Protein AF-A0A8S9UZ68-F1 (afdb_monomer)

Solvent-accessible surface area (backbone atoms only — not comparable to full-atom values): 13616 Å² total; per-residue (Å²): 119,50,69,50,93,89,43,86,93,44,33,32,48,71,46,67,51,72,49,66,49,98,83,72,43,84,44,74,47,77,73,46,72,46,76,61,70,72,52,79,82,48,55,80,76,43,70,56,64,57,52,50,50,68,52,49,51,51,34,50,77,71,75,42,54,74,89,80,48,72,62,47,71,40,58,85,45,71,65,56,44,43,37,39,46,70,72,66,65,26,49,72,45,72,25,62,74,52,49,51,48,50,51,48,25,48,66,54,8,54,53,98,44,67,91,76,31,79,24,50,68,51,30,53,50,50,52,49,52,53,49,52,49,46,58,59,75,69,33,73,90,61,55,61,51,57,36,51,45,31,34,74,74,37,83,87,45,80,53,69,78,60,85,68,54,81,91,39,59,85,48,41,61,57,25,52,53,47,50,61,76,41,44,68,47,50,51,53,47,52,54,50,53,51,51,54,55,40,65,78,66,77,56,94,75,92,73,91,78,71,84,82,74,72,75,88,76,82,79,95,79,83,88,128

Mean predicted aligned error: 12.39 Å

Organism: Phytophthora infestans (NCBI:txid4787)

Structure (mmCIF, N/CA/C/O backbone):
data_AF-A0A8S9UZ68-F1
#
_entry.id   AF-A0A8S9UZ68-F1
#
loop_
_atom_site.group_PDB
_atom_site.id
_atom_site.type_symbol
_atom_site.label_atom_id
_atom_site.label_alt_id
_atom_site.label_comp_id
_atom_site.label_asym_id
_atom_site.label_entity_id
_atom_site.label_seq_id
_atom_site.pdbx_PDB_ins_code
_atom_site.Cartn_x
_atom_site.Cartn_y
_atom_site.Cartn_z
_atom_site.occupancy
_atom_site.B_iso_or_equiv
_atom_site.auth_seq_id
_atom_site.auth_comp_id
_atom_site.auth_asym_id
_atom_site.auth_atom_id
_atom_site.pdbx_PDB_model_num
ATOM 1 N N . MET A 1 1 ? 7.018 1.985 -3.461 1.00 54.59 1 MET A N 1
ATOM 2 C CA . MET A 1 1 ? 7.707 0.940 -2.687 1.00 54.59 1 MET A CA 1
ATOM 3 C C . MET A 1 1 ? 6.721 0.295 -1.748 1.00 54.59 1 MET A C 1
ATOM 5 O O . MET A 1 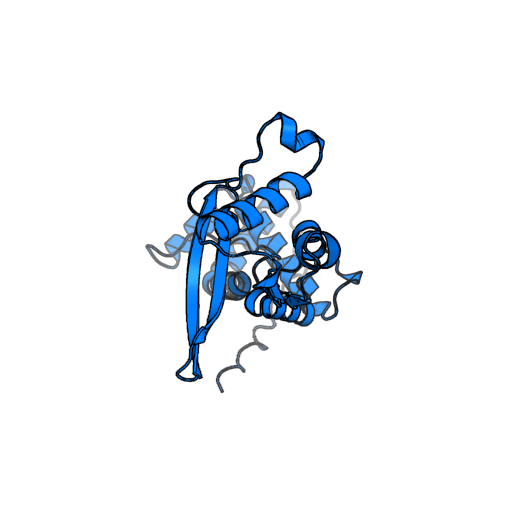1 ? 5.957 1.002 -1.098 1.00 54.59 1 MET A O 1
ATOM 9 N N . LEU A 1 2 ? 6.734 -1.030 -1.710 1.00 49.66 2 LEU A N 1
ATOM 10 C CA . LEU A 1 2 ? 5.938 -1.807 -0.769 1.00 49.66 2 LEU A CA 1
ATOM 11 C C . LEU A 1 2 ? 6.755 -2.005 0.509 1.00 49.66 2 LEU A C 1
ATOM 13 O O . LEU A 1 2 ? 7.962 -2.219 0.433 1.00 49.66 2 LEU A O 1
ATOM 17 N N . THR A 1 3 ? 6.118 -1.914 1.671 1.00 50.88 3 THR A N 1
ATOM 18 C CA . THR A 1 3 ? 6.754 -2.228 2.958 1.00 50.88 3 THR A CA 1
ATOM 19 C C . THR A 1 3 ? 6.521 -3.701 3.278 1.00 50.88 3 THR A C 1
ATOM 21 O O . THR A 1 3 ? 5.395 -4.181 3.111 1.00 50.88 3 THR A O 1
ATOM 24 N N . SER A 1 4 ? 7.548 -4.422 3.737 1.00 40.66 4 SER A N 1
ATOM 25 C CA . SER A 1 4 ? 7.368 -5.819 4.148 1.00 40.66 4 SER A CA 1
ATOM 26 C C . SER A 1 4 ? 6.438 -5.939 5.356 1.00 40.66 4 SER A C 1
ATOM 28 O O . SER A 1 4 ? 6.422 -5.092 6.252 1.00 40.66 4 SER A O 1
ATOM 30 N N . LYS A 1 5 ? 5.635 -7.009 5.368 1.00 49.19 5 LYS A N 1
ATOM 31 C CA . LYS A 1 5 ? 4.807 -7.392 6.522 1.00 49.19 5 LYS A CA 1
ATOM 32 C C . LYS A 1 5 ? 5.597 -8.191 7.563 1.00 49.19 5 LYS A C 1
ATOM 34 O O . LYS A 1 5 ? 5.180 -8.220 8.714 1.00 49.19 5 LYS A O 1
ATOM 39 N N . THR A 1 6 ? 6.697 -8.831 7.164 1.00 41.47 6 THR A N 1
ATOM 40 C CA . THR A 1 6 ? 7.507 -9.724 8.010 1.00 41.47 6 THR A CA 1
ATOM 41 C C . THR A 1 6 ? 8.738 -9.033 8.589 1.00 41.47 6 THR A C 1
ATOM 43 O O . THR A 1 6 ? 9.204 -9.412 9.655 1.00 41.47 6 THR A O 1
ATOM 46 N N . GLN A 1 7 ? 9.233 -7.980 7.935 1.00 52.34 7 GLN A N 1
ATOM 47 C CA . GLN A 1 7 ? 10.373 -7.190 8.396 1.00 52.34 7 GLN A CA 1
ATOM 48 C C . GLN A 1 7 ? 9.966 -5.717 8.485 1.00 52.34 7 GLN A C 1
ATOM 50 O O . GLN A 1 7 ? 9.540 -5.104 7.505 1.00 52.34 7 GLN A O 1
ATOM 55 N N . LYS A 1 8 ? 10.045 -5.141 9.691 1.00 55.84 8 LYS A N 1
ATOM 56 C CA . LYS A 1 8 ? 9.731 -3.723 9.903 1.00 55.84 8 LYS A CA 1
ATOM 57 C C . LYS A 1 8 ? 10.747 -2.855 9.152 1.00 55.84 8 LYS A C 1
ATOM 59 O O . LYS A 1 8 ? 11.939 -3.120 9.187 1.00 55.84 8 LYS A O 1
ATOM 64 N N . SER A 1 9 ? 10.261 -1.780 8.529 1.00 64.25 9 SER A N 1
ATOM 65 C CA . SER A 1 9 ? 11.065 -0.748 7.848 1.00 64.25 9 SER A CA 1
ATOM 66 C C . SER A 1 9 ? 11.769 -1.154 6.541 1.00 64.25 9 SER A C 1
ATOM 68 O O . SER A 1 9 ? 12.353 -0.292 5.886 1.00 64.25 9 SER A O 1
ATOM 70 N N . THR A 1 10 ? 11.664 -2.405 6.086 1.00 75.69 10 THR A N 1
ATOM 71 C CA . THR A 1 10 ? 12.245 -2.808 4.797 1.00 75.69 10 THR A CA 1
ATOM 72 C C . THR A 1 10 ? 11.310 -2.462 3.639 1.00 75.69 10 THR A C 1
ATOM 74 O O . THR A 1 10 ? 10.094 -2.700 3.676 1.00 75.69 10 THR A O 1
ATOM 77 N N . LYS A 1 11 ? 11.875 -1.841 2.601 1.00 81.44 11 LYS A N 1
ATOM 78 C CA . LYS A 1 11 ? 11.154 -1.429 1.391 1.00 81.44 11 LYS A CA 1
ATOM 79 C C . LYS A 1 11 ? 11.519 -2.365 0.256 1.00 81.44 11 LYS A C 1
ATOM 81 O O . LYS A 1 11 ? 12.669 -2.742 0.121 1.00 81.44 11 LYS A O 1
ATOM 86 N N . TYR A 1 12 ? 10.561 -2.701 -0.594 1.00 86.62 12 TYR A N 1
ATOM 87 C CA . TYR A 1 12 ? 10.801 -3.540 -1.763 1.00 86.62 12 TYR A CA 1
ATOM 88 C C . TYR A 1 12 ? 10.353 -2.835 -3.035 1.00 86.62 12 TYR A C 1
ATOM 90 O O . TYR A 1 12 ? 9.364 -2.081 -3.051 1.00 86.62 12 TYR A O 1
ATOM 98 N N . LEU A 1 13 ? 11.096 -3.113 -4.103 1.00 88.50 13 LEU A N 1
ATOM 99 C CA . LEU A 1 13 ? 10.747 -2.760 -5.467 1.00 88.50 13 LEU A CA 1
ATOM 100 C C . LEU A 1 13 ? 10.680 -4.047 -6.290 1.00 88.50 13 LEU A C 1
ATOM 102 O O . LEU A 1 13 ? 11.647 -4.803 -6.346 1.00 88.50 13 LEU A O 1
ATOM 106 N N . GLY A 1 14 ? 9.518 -4.292 -6.888 1.00 91.56 14 GLY A N 1
ATOM 107 C CA . GLY A 1 14 ? 9.314 -5.362 -7.855 1.00 91.56 14 GLY A CA 1
ATOM 108 C C . GLY A 1 14 ? 9.122 -4.768 -9.242 1.00 91.56 14 GLY A C 1
ATOM 109 O O . GLY A 1 14 ? 8.414 -3.768 -9.375 1.00 91.56 14 GLY A O 1
ATOM 110 N N . LEU A 1 15 ? 9.739 -5.380 -10.250 1.00 93.62 15 LEU A N 1
ATOM 111 C CA . LEU A 1 15 ? 9.576 -5.010 -11.652 1.00 93.62 15 LEU A CA 1
ATOM 112 C C . LEU A 1 15 ? 9.029 -6.207 -12.427 1.00 93.62 15 LEU A C 1
ATOM 114 O O . LEU A 1 15 ? 9.636 -7.277 -12.447 1.00 93.62 15 LEU A O 1
ATOM 118 N N . ARG A 1 16 ? 7.873 -6.017 -13.058 1.00 95.12 16 ARG A N 1
ATOM 119 C CA . ARG A 1 16 ? 7.213 -7.012 -13.901 1.00 95.12 16 ARG A CA 1
ATOM 120 C C . ARG A 1 16 ? 6.908 -6.372 -15.246 1.00 95.12 16 ARG A C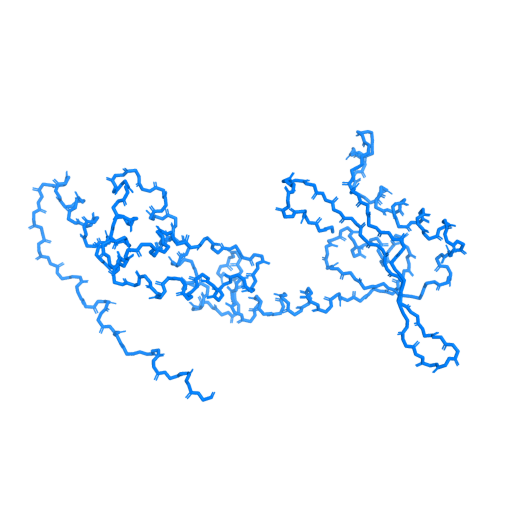 1
ATOM 122 O O . ARG A 1 16 ? 6.359 -5.273 -15.271 1.00 95.12 16 ARG A O 1
ATOM 129 N N . LEU A 1 17 ? 7.257 -7.063 -16.322 1.00 95.19 17 LEU A N 1
ATOM 130 C CA . LEU A 1 17 ? 6.858 -6.694 -17.673 1.00 95.19 17 LEU A CA 1
ATOM 131 C C . LEU A 1 17 ? 5.559 -7.400 -18.029 1.00 95.19 17 LEU A C 1
ATOM 133 O O . LEU A 1 17 ? 5.356 -8.554 -17.653 1.00 95.19 17 LEU A O 1
ATOM 137 N N . TYR A 1 18 ? 4.710 -6.685 -18.752 1.00 95.25 18 TYR A N 1
ATOM 138 C CA . TYR A 1 18 ? 3.503 -7.203 -19.376 1.00 95.25 18 TYR A CA 1
ATOM 139 C C . TYR A 1 18 ? 3.606 -6.911 -20.865 1.00 95.25 18 TYR A C 1
ATOM 141 O O . TYR A 1 18 ? 4.001 -5.806 -21.239 1.00 95.25 18 TYR A O 1
ATOM 149 N N . PHE A 1 19 ? 3.287 -7.892 -21.695 1.00 94.88 19 PHE A N 1
ATOM 150 C CA . PHE A 1 19 ? 3.331 -7.765 -23.148 1.00 94.88 19 PHE A CA 1
ATOM 151 C C . PHE A 1 19 ? 2.374 -8.771 -23.779 1.00 94.88 19 PHE A C 1
ATOM 153 O O . PHE A 1 19 ? 1.974 -9.739 -23.135 1.00 94.88 19 PHE A O 1
ATOM 160 N N . THR A 1 20 ? 2.011 -8.535 -25.032 1.00 96.06 20 THR A N 1
ATOM 161 C CA . THR A 1 20 ? 1.208 -9.467 -25.822 1.00 96.06 20 THR A CA 1
ATOM 162 C C . THR A 1 20 ? 2.141 -10.264 -26.723 1.00 96.06 20 THR A C 1
ATOM 164 O O . THR A 1 20 ? 3.005 -9.675 -27.372 1.00 96.06 20 THR A O 1
ATOM 167 N N . ASP A 1 21 ? 2.011 -11.587 -26.727 1.00 94.75 21 ASP A N 1
ATOM 168 C CA . ASP A 1 21 ? 2.799 -12.455 -27.604 1.00 94.75 21 ASP A CA 1
ATOM 169 C C . ASP A 1 21 ? 2.225 -12.524 -29.033 1.00 94.75 21 ASP A C 1
ATOM 171 O O . ASP A 1 21 ? 1.221 -11.889 -29.365 1.00 94.75 21 ASP A O 1
ATOM 175 N N . CYS A 1 22 ? 2.882 -13.290 -29.907 1.00 95.50 22 CYS A N 1
ATOM 176 C CA . CYS A 1 22 ? 2.446 -13.481 -31.292 1.00 95.50 22 CYS A CA 1
ATOM 177 C C . CYS A 1 22 ? 1.109 -14.234 -31.426 1.00 95.50 22 CYS A C 1
ATOM 179 O O . CYS A 1 22 ? 0.503 -14.196 -32.494 1.00 95.50 22 CYS A O 1
ATOM 181 N N . GLU A 1 23 ? 0.627 -14.875 -30.359 1.00 96.88 23 GLU A N 1
ATOM 182 C CA . GLU A 1 23 ? -0.672 -15.551 -30.301 1.00 96.88 23 GLU A CA 1
ATOM 183 C C . GLU A 1 23 ? -1.771 -14.652 -29.715 1.00 96.88 23 GLU A C 1
ATOM 185 O O . GLU A 1 23 ? -2.857 -15.133 -29.389 1.00 96.88 23 GLU A O 1
ATOM 190 N N . TRP A 1 24 ? -1.507 -13.349 -29.569 1.00 95.50 24 TRP A N 1
ATOM 191 C CA . TRP A 1 24 ? -2.422 -12.375 -28.970 1.00 95.50 24 TRP A CA 1
ATOM 192 C C . TRP A 1 24 ? -2.764 -12.652 -27.501 1.00 95.50 24 TRP A C 1
ATOM 194 O O . TRP A 1 24 ? -3.786 -12.183 -26.993 1.00 95.50 24 TRP A O 1
ATOM 204 N N . LYS A 1 25 ? -1.900 -13.372 -26.780 1.00 96.94 25 LYS A N 1
ATOM 205 C CA . LYS A 1 25 ? -2.087 -13.641 -25.354 1.00 96.94 25 LYS A CA 1
ATOM 206 C C . LYS A 1 25 ? -1.297 -12.649 -24.517 1.00 96.94 25 LYS A C 1
ATOM 208 O O . LYS A 1 25 ? -0.134 -12.352 -24.786 1.00 96.94 25 LYS A O 1
ATOM 213 N N . LEU A 1 26 ? -1.940 -12.145 -23.465 1.00 95.94 26 LEU A N 1
ATOM 214 C CA . LEU A 1 26 ? -1.283 -11.304 -22.472 1.00 95.94 26 LEU A CA 1
ATOM 215 C C . LEU A 1 26 ? -0.352 -12.163 -21.613 1.00 95.94 26 LEU A C 1
ATOM 217 O O . LEU A 1 26 ? -0.802 -13.001 -20.832 1.00 95.94 26 LEU A O 1
ATOM 221 N N . GLN A 1 27 ? 0.940 -11.896 -21.718 1.00 96.81 27 GLN A N 1
ATOM 222 C CA . GLN A 1 27 ? 1.987 -12.521 -20.929 1.00 96.81 27 GLN A CA 1
ATOM 223 C C . GLN A 1 27 ? 2.510 -11.561 -19.866 1.00 96.81 27 GLN A C 1
ATOM 225 O O . GLN A 1 27 ? 2.402 -10.333 -19.970 1.00 96.81 27 GLN A O 1
ATOM 230 N N . SER A 1 28 ? 3.113 -12.123 -18.817 1.00 95.50 28 SER A N 1
ATOM 231 C CA . SER A 1 28 ? 3.864 -11.320 -17.859 1.00 95.50 28 SER A CA 1
ATOM 232 C C . SER A 1 28 ? 5.079 -12.051 -17.313 1.00 95.50 28 SER A C 1
ATOM 234 O O . SER A 1 28 ? 5.009 -13.235 -16.988 1.00 95.50 28 SER A O 1
ATOM 236 N N . ILE A 1 29 ? 6.178 -11.320 -17.138 1.00 94.25 29 ILE A N 1
ATOM 237 C CA . ILE A 1 29 ? 7.428 -11.847 -16.585 1.00 94.25 29 ILE A CA 1
ATOM 238 C C . ILE A 1 29 ? 7.856 -10.964 -15.417 1.00 94.25 29 ILE A C 1
ATOM 240 O O . ILE A 1 29 ? 7.990 -9.746 -15.551 1.00 94.25 29 ILE A O 1
ATOM 244 N N . LEU A 1 30 ? 8.071 -11.573 -14.248 1.00 94.69 30 LEU A N 1
ATOM 245 C CA . LEU A 1 30 ? 8.661 -10.891 -13.099 1.00 94.69 30 LEU A CA 1
ATOM 246 C C . LEU A 1 30 ? 10.181 -10.850 -13.274 1.00 94.69 30 LEU A C 1
ATOM 248 O O . LEU A 1 30 ? 10.846 -11.859 -13.075 1.00 94.69 30 LEU A O 1
ATOM 252 N N . LEU A 1 31 ? 10.725 -9.679 -13.598 1.00 92.56 31 LEU A N 1
ATOM 253 C CA . LEU A 1 31 ? 12.169 -9.490 -13.768 1.00 92.56 31 LEU A CA 1
ATOM 254 C C . LEU A 1 31 ? 12.920 -9.512 -12.434 1.00 92.56 31 LEU A C 1
ATOM 256 O O . LEU A 1 31 ? 14.109 -9.812 -12.373 1.00 92.56 31 LEU A O 1
ATOM 260 N N . GLY A 1 32 ? 12.229 -9.177 -11.345 1.00 88.94 32 GLY A N 1
ATOM 261 C CA . GLY A 1 32 ? 12.762 -9.359 -10.006 1.00 88.94 32 GLY A CA 1
ATOM 262 C C . GLY A 1 32 ? 12.007 -8.584 -8.942 1.00 88.94 32 GLY A C 1
ATOM 263 O O . GLY A 1 32 ? 11.267 -7.641 -9.223 1.00 88.94 32 GLY A O 1
ATOM 264 N N . THR A 1 33 ? 12.242 -8.986 -7.698 1.00 90.06 33 THR A N 1
ATOM 265 C CA . THR A 1 33 ? 11.859 -8.244 -6.496 1.00 90.06 33 THR A CA 1
ATOM 266 C C . THR A 1 33 ? 13.108 -8.072 -5.656 1.00 90.06 33 THR A C 1
ATOM 268 O O . THR A 1 33 ? 13.759 -9.056 -5.317 1.00 90.06 33 THR A O 1
ATOM 271 N N . ARG A 1 34 ? 13.463 -6.832 -5.332 1.00 85.75 34 ARG A N 1
ATOM 272 C CA . ARG A 1 34 ? 14.697 -6.530 -4.608 1.00 85.75 34 ARG A CA 1
ATOM 273 C C . ARG A 1 34 ? 14.406 -5.675 -3.370 1.00 85.75 34 ARG A C 1
ATOM 275 O O . ARG A 1 34 ? 13.467 -4.870 -3.369 1.00 85.75 34 ARG A O 1
ATOM 282 N N . HIS A 1 35 ? 15.220 -5.847 -2.326 1.00 86.62 35 HIS A N 1
ATOM 283 C CA . HIS A 1 35 ? 15.171 -5.032 -1.110 1.00 86.62 35 HIS A CA 1
ATOM 284 C C . HIS A 1 35 ? 15.719 -3.632 -1.394 1.00 86.62 35 HIS A C 1
ATOM 286 O O . HIS A 1 35 ? 16.916 -3.460 -1.553 1.00 86.62 35 HIS A O 1
ATOM 292 N N . TYR A 1 36 ? 14.846 -2.636 -1.480 1.00 84.19 36 TYR A N 1
ATOM 293 C CA . TYR A 1 36 ? 15.218 -1.258 -1.757 1.00 84.19 36 TYR A CA 1
ATOM 294 C C . TYR A 1 36 ? 15.961 -0.634 -0.570 1.00 84.19 36 TYR A C 1
ATOM 296 O O . TYR A 1 36 ? 15.355 -0.069 0.345 1.00 84.19 36 TYR A O 1
ATOM 304 N N . GLU A 1 37 ? 17.284 -0.710 -0.635 1.00 85.31 37 GLU A N 1
ATOM 305 C CA . GLU A 1 37 ? 18.207 -0.178 0.357 1.00 85.31 37 GLU A CA 1
ATOM 306 C C . GLU A 1 37 ? 19.298 0.648 -0.339 1.00 85.31 37 GLU A C 1
ATOM 308 O O . GLU A 1 37 ? 20.298 0.103 -0.804 1.00 85.31 37 GLU A O 1
ATOM 313 N N . PRO A 1 38 ? 19.099 1.973 -0.465 1.00 82.94 38 PRO A N 1
ATOM 314 C CA . PRO A 1 38 ? 20.110 2.858 -1.030 1.00 82.94 38 PRO A CA 1
ATOM 315 C C . PRO A 1 38 ? 21.366 2.873 -0.158 1.00 82.94 38 PRO A C 1
ATOM 317 O O . PRO A 1 38 ? 21.263 2.896 1.081 1.00 82.94 38 PRO A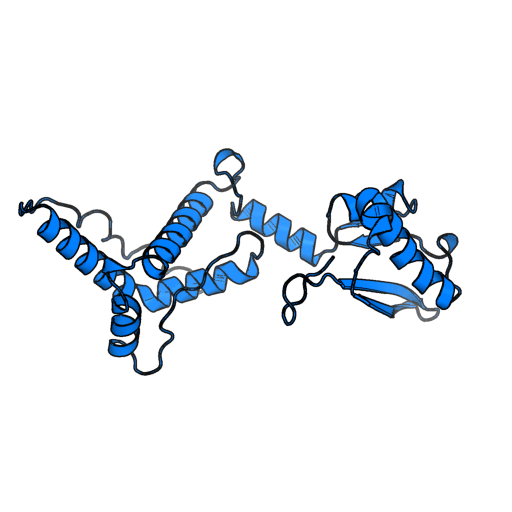 O 1
ATOM 320 N N . MET A 1 39 ? 22.533 2.937 -0.803 1.00 81.62 39 MET A N 1
ATOM 321 C CA . MET A 1 39 ? 23.817 3.077 -0.111 1.00 81.62 39 MET A CA 1
ATOM 322 C C . MET A 1 39 ? 23.853 4.377 0.697 1.00 81.62 39 MET A C 1
ATOM 324 O O . MET A 1 39 ? 23.166 5.339 0.359 1.00 81.62 39 MET A O 1
ATOM 328 N N . TYR A 1 40 ? 24.667 4.435 1.756 1.00 78.88 40 TYR A N 1
ATOM 329 C CA . TYR A 1 40 ? 24.732 5.605 2.644 1.00 78.88 40 TYR A CA 1
ATOM 330 C C . TYR A 1 40 ? 24.937 6.923 1.873 1.00 78.88 40 TYR A C 1
ATOM 332 O O . TYR A 1 40 ? 24.165 7.862 2.055 1.00 78.88 40 TYR A O 1
ATOM 340 N N . GLY A 1 41 ? 25.889 6.952 0.933 1.00 78.38 41 GLY A N 1
ATOM 341 C CA . GLY A 1 41 ? 26.159 8.123 0.088 1.00 78.38 41 GLY A CA 1
ATOM 342 C C . GLY A 1 41 ? 25.058 8.459 -0.925 1.00 78.38 41 GLY A C 1
ATOM 343 O O . GLY A 1 41 ? 24.949 9.602 -1.346 1.00 78.38 41 GLY A O 1
ATOM 344 N N . GLU A 1 42 ? 24.195 7.505 -1.286 1.00 79.19 42 GLU A N 1
ATOM 345 C CA . GLU A 1 42 ? 23.055 7.752 -2.179 1.00 79.19 42 GLU A CA 1
ATOM 346 C C . GLU A 1 42 ? 21.872 8.416 -1.447 1.00 79.19 42 GLU A C 1
ATOM 348 O O . GLU A 1 42 ? 20.984 8.982 -2.085 1.00 79.19 42 GLU A O 1
ATOM 353 N N . ARG A 1 43 ? 21.829 8.353 -0.107 1.00 77.31 43 ARG A N 1
ATOM 354 C CA . ARG A 1 43 ? 20.697 8.864 0.686 1.00 77.31 43 ARG A CA 1
ATOM 355 C C . ARG A 1 43 ? 20.640 10.390 0.731 1.00 77.31 43 ARG A C 1
ATOM 357 O O . ARG A 1 43 ? 19.546 10.938 0.835 1.00 77.31 43 ARG A O 1
ATOM 364 N N . SER A 1 44 ? 21.784 11.065 0.628 1.00 73.38 44 SER A N 1
ATOM 365 C CA . SER A 1 44 ? 21.883 12.531 0.662 1.00 73.38 44 SER A CA 1
ATOM 366 C C . SER A 1 44 ? 21.272 13.200 -0.577 1.00 73.38 44 SER A C 1
ATOM 368 O O . SER A 1 44 ? 20.729 14.294 -0.469 1.00 73.38 44 SER A O 1
ATOM 370 N N . GLY A 1 45 ? 21.293 12.527 -1.734 1.00 73.81 45 GLY A N 1
ATOM 371 C CA . GLY A 1 45 ? 20.738 13.020 -3.004 1.00 73.81 45 GLY A CA 1
ATOM 372 C C . GLY A 1 45 ? 19.247 12.728 -3.220 1.00 73.81 45 GLY A C 1
ATOM 373 O O . GLY A 1 45 ? 18.707 13.000 -4.294 1.00 73.81 45 GLY A O 1
ATOM 374 N N . GLY A 1 46 ? 18.568 12.150 -2.226 1.00 81.38 46 GLY A N 1
ATOM 375 C CA . GLY A 1 46 ? 17.164 11.753 -2.322 1.00 81.38 46 GLY A CA 1
ATOM 376 C C . GLY A 1 46 ? 16.935 10.394 -2.998 1.00 81.38 46 GLY A C 1
ATOM 377 O O . GLY A 1 46 ? 17.850 9.644 -3.324 1.00 81.38 46 GLY A O 1
ATOM 378 N N . SER A 1 47 ? 15.664 10.030 -3.185 1.00 83.06 47 SER A N 1
ATOM 379 C CA . SER A 1 47 ? 15.271 8.660 -3.558 1.00 83.06 47 SER A CA 1
ATOM 380 C C . SER A 1 47 ? 15.399 8.344 -5.057 1.00 83.06 47 SER A C 1
ATOM 382 O O . SER A 1 47 ? 15.389 7.179 -5.448 1.00 83.06 47 SER A O 1
ATOM 384 N N . ARG A 1 48 ? 15.493 9.364 -5.917 1.00 89.06 48 ARG A N 1
ATOM 385 C CA . ARG A 1 48 ? 15.286 9.212 -7.366 1.00 89.06 48 ARG A CA 1
ATOM 386 C C . ARG A 1 48 ? 16.458 8.546 -8.081 1.00 89.06 48 ARG A C 1
ATOM 388 O O . ARG A 1 48 ? 16.223 7.694 -8.931 1.00 89.06 48 ARG A O 1
ATOM 395 N N . GLY A 1 49 ? 17.698 8.891 -7.737 1.00 89.31 49 GLY A N 1
ATOM 396 C CA . GLY A 1 49 ? 18.889 8.278 -8.341 1.00 89.31 49 GLY A CA 1
ATOM 397 C C . GLY A 1 49 ? 18.915 6.755 -8.155 1.00 89.31 49 GLY A C 1
ATOM 398 O O . GLY A 1 49 ? 18.897 6.022 -9.150 1.00 89.31 49 GLY A O 1
ATOM 399 N N . PRO A 1 50 ? 18.836 6.263 -6.905 1.00 89.62 50 PRO A N 1
ATOM 400 C CA . PRO A 1 50 ? 18.767 4.831 -6.629 1.00 89.62 50 PRO A CA 1
ATOM 401 C C . PRO A 1 50 ? 17.544 4.185 -7.275 1.00 89.62 50 PRO A C 1
ATOM 403 O O . PRO A 1 50 ? 17.666 3.156 -7.927 1.00 89.62 50 PRO A O 1
ATOM 406 N N . LEU A 1 51 ? 16.368 4.813 -7.196 1.00 89.81 51 LEU A N 1
ATOM 407 C CA . LEU A 1 51 ? 15.167 4.294 -7.847 1.00 89.81 51 LEU A CA 1
ATOM 408 C C . LEU A 1 51 ? 15.360 4.071 -9.358 1.00 89.81 51 LEU A C 1
ATOM 410 O O . LEU A 1 51 ? 14.960 3.025 -9.863 1.00 89.81 51 LEU A O 1
ATOM 414 N N . LYS A 1 52 ? 15.993 5.014 -10.068 1.00 91.81 52 LYS A N 1
ATOM 415 C CA . LYS A 1 52 ? 16.285 4.885 -11.504 1.00 91.81 52 LYS A CA 1
ATOM 416 C C . LYS A 1 52 ? 17.180 3.682 -11.780 1.00 91.81 52 LYS A C 1
ATOM 418 O O . LYS A 1 52 ? 16.840 2.836 -12.605 1.00 91.81 52 LYS A O 1
ATOM 423 N N . ARG A 1 53 ? 18.296 3.579 -11.055 1.00 90.88 53 ARG A N 1
ATOM 424 C CA . ARG A 1 53 ? 19.250 2.468 -11.167 1.00 90.88 53 ARG A CA 1
ATOM 425 C C . ARG A 1 53 ? 18.565 1.114 -10.962 1.00 90.88 53 ARG A C 1
ATOM 427 O O . ARG A 1 53 ? 18.742 0.201 -11.760 1.00 90.88 53 ARG A O 1
ATOM 434 N N . TRP A 1 54 ? 17.701 1.026 -9.957 1.00 90.69 54 TRP A N 1
ATOM 435 C CA . TRP A 1 54 ? 16.970 -0.189 -9.599 1.00 90.69 54 TRP A CA 1
ATOM 436 C C . TRP A 1 54 ? 15.911 -0.628 -10.615 1.00 90.69 54 TRP A C 1
ATOM 438 O O . TRP A 1 54 ? 15.481 -1.778 -10.573 1.00 90.69 54 TRP A O 1
ATOM 448 N N . ILE A 1 55 ? 15.490 0.261 -11.516 1.00 92.50 55 ILE A N 1
ATOM 449 C CA . ILE A 1 55 ? 14.610 -0.074 -12.641 1.00 92.50 55 ILE A CA 1
ATOM 450 C C . ILE A 1 55 ? 15.446 -0.484 -13.856 1.00 92.50 55 ILE A C 1
ATOM 452 O O . ILE A 1 55 ? 15.154 -1.492 -14.494 1.00 92.50 55 ILE A O 1
ATOM 456 N N . LEU A 1 56 ? 16.500 0.277 -14.161 1.00 93.50 56 LEU A N 1
ATOM 457 C CA . LEU A 1 56 ? 17.302 0.080 -15.369 1.00 93.50 56 LEU A CA 1
ATOM 458 C C . LEU A 1 56 ? 18.199 -1.157 -15.311 1.00 93.50 56 LEU A C 1
ATOM 460 O O . LEU A 1 56 ? 18.365 -1.821 -16.328 1.00 93.50 56 LEU A O 1
ATOM 464 N N . GLU A 1 57 ? 18.766 -1.486 -14.149 1.00 92.50 57 GLU A N 1
ATOM 465 C CA . GLU A 1 57 ? 19.627 -2.664 -13.997 1.00 92.50 57 GLU A CA 1
ATOM 466 C C . GLU A 1 57 ? 18.887 -3.979 -14.315 1.00 92.50 57 GLU A C 1
ATOM 468 O O . GLU A 1 57 ? 19.393 -4.735 -15.142 1.00 92.50 57 GLU A O 1
ATOM 473 N N . PRO A 1 58 ? 17.700 -4.281 -13.735 1.00 92.56 58 PRO A N 1
ATOM 474 C CA . PRO A 1 58 ? 16.942 -5.459 -14.142 1.00 92.56 58 PRO A CA 1
ATOM 475 C C . PRO A 1 58 ? 16.607 -5.462 -15.630 1.00 92.56 58 PRO A C 1
ATOM 477 O O . PRO A 1 58 ? 16.816 -6.480 -16.268 1.00 92.56 58 PRO A O 1
ATOM 480 N N . LEU A 1 59 ? 16.147 -4.347 -16.208 1.00 93.75 59 LEU A N 1
ATOM 481 C CA . LEU A 1 59 ? 15.845 -4.298 -17.644 1.00 93.75 59 LEU A CA 1
ATOM 482 C C . LEU A 1 59 ? 17.075 -4.678 -18.478 1.00 93.75 59 LEU A C 1
ATOM 484 O O . LEU A 1 59 ? 17.009 -5.603 -19.287 1.00 93.75 59 LEU A O 1
ATOM 488 N N . LYS A 1 60 ? 18.223 -4.058 -18.182 1.00 94.06 60 LYS A N 1
ATOM 489 C CA . LYS A 1 60 ? 19.495 -4.332 -18.857 1.00 94.06 60 LYS A CA 1
ATOM 490 C C . LYS A 1 60 ? 19.916 -5.799 -18.739 1.00 94.06 60 LYS A C 1
ATOM 492 O O . LYS A 1 60 ? 20.370 -6.371 -19.723 1.00 94.06 60 LYS A O 1
ATOM 497 N N . ASN A 1 61 ? 19.756 -6.413 -17.566 1.00 93.50 61 ASN A N 1
ATOM 498 C CA . ASN A 1 61 ? 20.125 -7.816 -17.344 1.00 93.50 61 ASN A CA 1
ATOM 499 C C . ASN A 1 61 ? 19.310 -8.796 -18.201 1.00 93.50 61 ASN A C 1
ATOM 501 O O . ASN A 1 61 ? 19.794 -9.882 -18.497 1.00 93.50 61 ASN A O 1
ATOM 505 N N . PHE A 1 62 ? 18.096 -8.414 -18.599 1.00 92.81 62 PHE A N 1
ATOM 506 C CA . PHE A 1 62 ? 17.240 -9.195 -19.494 1.00 92.81 62 PHE A CA 1
ATOM 507 C C . PHE A 1 62 ? 17.329 -8.725 -20.956 1.00 92.81 62 PHE A C 1
ATOM 509 O O . PHE A 1 62 ? 16.505 -9.119 -21.775 1.00 92.81 62 PHE A O 1
ATOM 516 N N . GLY A 1 63 ? 18.305 -7.873 -21.295 1.00 94.44 63 GLY A N 1
ATOM 517 C CA . GLY A 1 63 ? 18.474 -7.336 -22.648 1.00 94.44 63 GLY A CA 1
ATOM 518 C C . GLY A 1 63 ? 17.391 -6.338 -23.069 1.00 94.44 63 GLY A C 1
ATOM 519 O O . GLY A 1 63 ? 17.315 -5.990 -24.241 1.00 94.44 63 GLY A O 1
ATOM 520 N N . VAL A 1 64 ? 16.569 -5.863 -22.129 1.00 94.31 64 VAL A N 1
ATOM 521 C CA . VAL A 1 64 ? 15.483 -4.912 -22.380 1.00 94.31 64 VAL A CA 1
ATOM 522 C C . VAL A 1 64 ? 15.989 -3.491 -22.160 1.00 94.31 64 VAL A C 1
ATOM 524 O O . VAL A 1 64 ? 16.639 -3.179 -21.159 1.00 94.31 64 VAL A O 1
ATOM 527 N N . THR A 1 65 ? 15.660 -2.595 -23.079 1.00 93.94 65 THR A N 1
ATOM 528 C CA . THR A 1 65 ? 15.955 -1.167 -22.981 1.00 93.94 65 THR A CA 1
ATOM 529 C C . THR A 1 65 ? 14.677 -0.367 -22.735 1.00 93.94 65 THR A C 1
ATOM 531 O O . THR A 1 65 ? 13.564 -0.863 -22.882 1.00 93.94 65 THR A O 1
ATOM 534 N N . LEU A 1 66 ? 14.808 0.914 -22.374 1.00 93.00 66 LEU A N 1
ATOM 535 C CA . LEU A 1 66 ? 13.634 1.787 -22.234 1.00 93.00 66 LEU A CA 1
ATOM 536 C C . LEU A 1 66 ? 12.874 1.991 -23.551 1.00 93.00 66 LEU A C 1
ATOM 538 O O . LEU A 1 66 ? 11.699 2.326 -23.504 1.00 93.00 66 LEU A O 1
ATOM 542 N N . LYS A 1 67 ? 13.521 1.796 -24.708 1.00 93.62 67 LYS A N 1
ATOM 543 C CA . LYS A 1 67 ? 12.861 1.922 -26.017 1.00 93.62 67 LYS A CA 1
ATOM 544 C C . LYS A 1 67 ? 11.854 0.798 -26.262 1.00 93.62 67 LYS A C 1
ATOM 546 O O . LYS A 1 67 ? 10.905 0.994 -27.009 1.00 93.62 67 LYS A O 1
ATOM 551 N N . ASP A 1 68 ? 12.046 -0.332 -25.589 1.00 93.62 68 ASP A N 1
ATOM 552 C CA . ASP A 1 68 ? 11.178 -1.507 -25.674 1.00 93.62 68 ASP A CA 1
ATOM 553 C C . ASP A 1 68 ? 9.978 -1.402 -24.715 1.00 93.62 68 ASP A C 1
ATOM 555 O O . ASP A 1 68 ? 9.086 -2.248 -24.721 1.00 93.62 68 ASP A O 1
ATOM 559 N N . VAL A 1 69 ? 9.946 -0.367 -23.866 1.00 94.19 69 VAL A N 1
ATOM 560 C CA . VAL A 1 69 ? 8.911 -0.161 -22.850 1.00 94.19 69 VAL A CA 1
ATOM 561 C C . VAL A 1 69 ? 8.064 1.051 -23.218 1.00 94.19 69 VAL A C 1
ATOM 563 O O . VAL A 1 69 ? 8.522 2.187 -23.189 1.00 94.19 69 VAL A O 1
ATOM 566 N N . TYR A 1 70 ? 6.788 0.813 -23.512 1.00 93.56 70 TYR A N 1
ATOM 567 C CA . TYR A 1 70 ? 5.852 1.876 -23.883 1.00 93.56 70 TYR A CA 1
ATOM 568 C C . TYR A 1 70 ? 5.305 2.653 -22.672 1.00 93.56 70 TYR A C 1
ATOM 570 O O . TYR A 1 70 ? 5.236 3.886 -22.664 1.00 93.56 70 TYR A O 1
ATOM 578 N N . ALA A 1 71 ? 4.897 1.925 -21.631 1.00 95.44 71 ALA A N 1
ATOM 579 C CA . ALA A 1 71 ? 4.190 2.482 -20.487 1.00 95.44 71 ALA A CA 1
ATOM 580 C C . ALA A 1 71 ? 4.576 1.796 -19.174 1.00 95.44 71 ALA A C 1
ATOM 582 O O . ALA A 1 71 ? 5.234 0.758 -19.138 1.00 95.44 71 ALA A O 1
ATOM 583 N N . SER A 1 72 ? 4.143 2.401 -18.075 1.00 94.81 72 SER A N 1
ATOM 584 C CA . SER A 1 72 ? 4.373 1.930 -16.717 1.00 94.81 72 SER A CA 1
ATOM 585 C C . SER A 1 72 ? 3.107 2.086 -15.881 1.00 94.81 72 SER A C 1
ATOM 587 O O . SER A 1 72 ? 2.447 3.123 -15.923 1.00 94.81 72 SER A O 1
ATOM 589 N N . ALA A 1 73 ? 2.799 1.072 -15.074 1.00 95.06 73 ALA A N 1
ATOM 590 C CA . ALA A 1 73 ? 1.702 1.113 -14.116 1.00 95.06 73 ALA A CA 1
ATOM 591 C C . ALA A 1 73 ? 2.252 1.002 -12.691 1.00 95.06 73 ALA A C 1
ATOM 593 O O . ALA A 1 73 ? 2.789 -0.031 -12.286 1.00 95.06 73 ALA A O 1
ATOM 594 N N . THR A 1 74 ? 2.123 2.068 -11.899 1.00 93.00 74 THR A N 1
ATOM 595 C CA . THR A 1 74 ? 2.630 2.102 -10.516 1.00 93.00 74 THR A CA 1
ATOM 596 C C . THR A 1 74 ? 1.649 2.793 -9.575 1.00 93.00 74 THR A C 1
ATOM 598 O O . THR A 1 74 ? 0.666 3.402 -9.991 1.00 93.00 74 THR A O 1
ATOM 601 N N . HIS A 1 75 ? 1.901 2.735 -8.265 1.00 86.44 75 HIS A N 1
ATOM 602 C CA . HIS A 1 75 ? 1.186 3.611 -7.335 1.00 86.44 75 HIS A CA 1
ATOM 603 C C . HIS A 1 75 ? 1.579 5.085 -7.562 1.00 86.44 75 HIS A C 1
ATOM 605 O O . HIS A 1 75 ? 2.664 5.376 -8.071 1.00 86.44 75 HIS A O 1
ATOM 611 N N . ALA A 1 76 ? 0.731 6.015 -7.119 1.00 84.62 76 ALA A N 1
ATOM 612 C CA . ALA A 1 76 ? 0.892 7.459 -7.316 1.00 84.62 76 ALA A CA 1
ATOM 613 C C . ALA A 1 76 ? 1.833 8.127 -6.290 1.00 84.62 76 ALA A C 1
ATOM 615 O O . ALA A 1 76 ? 1.604 9.251 -5.855 1.00 84.62 76 ALA A O 1
ATOM 616 N N . GLY A 1 77 ? 2.884 7.425 -5.855 1.00 87.50 77 GLY A N 1
ATOM 617 C CA . GLY A 1 77 ? 3.875 8.024 -4.955 1.00 87.50 77 GLY A CA 1
ATOM 618 C C . GLY A 1 77 ? 4.650 9.122 -5.691 1.00 87.50 77 GLY A C 1
ATOM 619 O O . GLY A 1 77 ? 5.050 8.851 -6.823 1.00 87.50 77 GLY A O 1
ATOM 620 N N . PRO A 1 78 ? 4.905 10.303 -5.091 1.00 89.31 78 PRO A N 1
ATOM 621 C CA . PRO A 1 78 ? 5.472 11.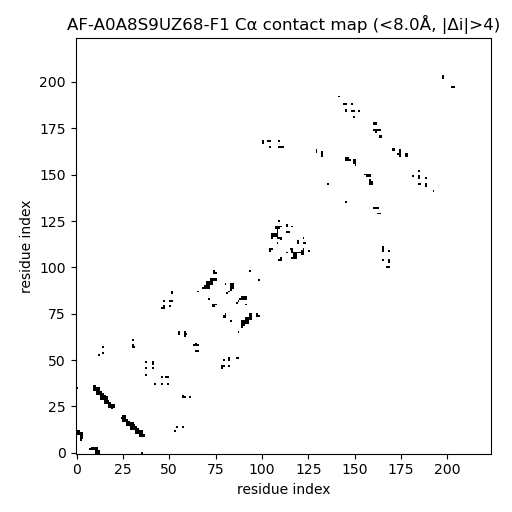450 -5.807 1.00 89.31 78 PRO A CA 1
ATOM 622 C C . PRO A 1 78 ? 6.745 11.125 -6.600 1.00 89.31 78 PRO A C 1
ATOM 624 O O . PRO A 1 78 ? 6.799 11.368 -7.803 1.00 89.31 78 PRO A O 1
ATOM 627 N N . ASP A 1 79 ? 7.728 10.483 -5.963 1.00 90.50 79 ASP A N 1
ATOM 628 C CA . ASP A 1 79 ? 8.993 10.128 -6.620 1.00 90.50 79 ASP A CA 1
ATOM 629 C C . ASP A 1 79 ? 8.848 9.027 -7.670 1.00 90.50 79 ASP A C 1
ATOM 631 O O . ASP A 1 79 ? 9.536 9.055 -8.685 1.00 90.50 79 ASP A O 1
ATOM 635 N N . ILE A 1 80 ? 7.944 8.067 -7.454 1.00 90.44 80 ILE A N 1
ATOM 636 C CA . ILE A 1 80 ? 7.704 6.972 -8.402 1.00 90.44 80 ILE A CA 1
ATOM 637 C C . ILE A 1 80 ? 7.023 7.524 -9.653 1.00 90.44 80 ILE A C 1
ATOM 639 O O . ILE A 1 80 ? 7.477 7.261 -10.761 1.00 90.44 80 ILE A O 1
ATOM 643 N N . LYS A 1 81 ? 5.971 8.330 -9.477 1.00 93.19 81 LYS A N 1
ATOM 644 C CA . LYS A 1 81 ? 5.255 8.972 -10.580 1.00 93.19 81 LYS A CA 1
ATOM 645 C C . LYS A 1 81 ? 6.192 9.875 -11.382 1.00 93.19 81 LYS A C 1
ATOM 647 O O . LYS A 1 81 ? 6.235 9.772 -12.604 1.00 93.19 81 LYS A O 1
ATOM 652 N N . TRP A 1 82 ? 6.984 10.705 -10.697 1.00 94.44 82 TRP A N 1
ATOM 653 C CA . TRP A 1 82 ? 7.990 11.541 -11.351 1.00 94.44 82 TRP A CA 1
ATOM 654 C C . TRP A 1 82 ? 9.028 10.700 -12.101 1.00 94.44 82 TRP A C 1
ATOM 656 O O . TRP A 1 82 ? 9.357 11.015 -13.240 1.00 94.44 82 TRP A O 1
ATOM 666 N N . MET A 1 83 ? 9.515 9.606 -11.504 1.00 94.94 83 MET A N 1
ATOM 667 C CA . MET A 1 83 ? 10.484 8.722 -12.154 1.00 94.94 83 MET A CA 1
ATOM 668 C C . MET A 1 83 ? 9.938 8.156 -13.461 1.00 94.94 83 MET A C 1
ATOM 670 O O . MET A 1 83 ? 10.628 8.207 -14.469 1.00 94.94 83 MET A O 1
ATOM 674 N N . MET A 1 84 ? 8.699 7.665 -13.460 1.00 95.62 84 MET A N 1
ATOM 675 C CA . MET A 1 84 ? 8.095 7.102 -14.664 1.00 95.62 84 MET A CA 1
ATOM 676 C C . MET A 1 84 ? 7.885 8.162 -15.750 1.00 95.62 84 MET A C 1
ATOM 678 O O . MET A 1 84 ? 8.324 7.967 -16.877 1.00 95.62 84 MET A O 1
ATOM 682 N N . MET A 1 85 ? 7.273 9.301 -15.406 1.00 95.56 85 MET A N 1
ATOM 683 C CA . MET A 1 85 ? 6.880 10.320 -16.390 1.00 95.56 85 MET A CA 1
ATOM 684 C C . MET A 1 85 ? 8.040 11.203 -16.859 1.00 95.56 85 MET A C 1
ATOM 686 O O . MET A 1 85 ? 8.150 11.513 -18.040 1.00 95.56 85 MET A O 1
ATOM 690 N N . THR A 1 86 ? 8.886 11.649 -15.933 1.00 95.06 86 THR A N 1
ATOM 691 C CA . THR A 1 86 ? 9.943 12.636 -16.196 1.00 95.06 86 THR A CA 1
ATOM 692 C C . THR A 1 86 ? 11.324 11.996 -16.191 1.00 95.06 86 THR A C 1
ATOM 694 O O . THR A 1 86 ? 12.155 12.347 -17.015 1.00 95.06 86 THR A O 1
ATOM 697 N N . GLY A 1 87 ? 11.588 11.053 -15.282 1.00 94.38 87 GLY A N 1
ATOM 698 C CA . GLY A 1 87 ? 12.911 10.428 -15.156 1.00 94.38 87 GLY A CA 1
ATOM 699 C C . GLY A 1 87 ? 13.240 9.402 -16.249 1.00 94.38 87 GLY A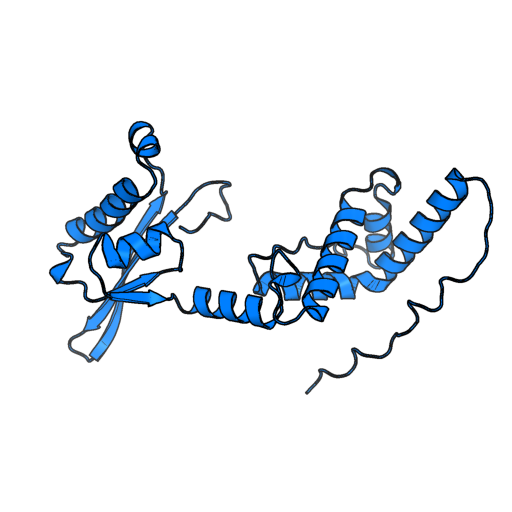 C 1
ATOM 700 O O . GLY A 1 87 ? 14.415 9.247 -16.606 1.00 94.38 87 GLY A O 1
ATOM 701 N N . LEU A 1 88 ? 12.215 8.696 -16.738 1.00 95.44 88 LEU A N 1
ATOM 702 C CA . LEU A 1 88 ? 12.287 7.628 -17.742 1.00 95.44 88 LEU A CA 1
ATOM 703 C C . LEU A 1 88 ? 11.470 7.925 -19.010 1.00 95.44 88 LEU A C 1
ATOM 705 O O . LEU A 1 88 ? 11.569 7.165 -19.965 1.00 95.44 88 LEU A O 1
ATOM 709 N N . HIS A 1 89 ? 10.690 9.013 -19.028 1.00 95.31 89 HIS A N 1
ATOM 710 C CA . HIS A 1 89 ? 9.850 9.433 -20.160 1.00 95.31 89 HIS A CA 1
ATOM 711 C C . HIS A 1 89 ? 8.817 8.393 -20.632 1.00 95.31 89 HIS A C 1
ATOM 713 O O . HIS A 1 89 ? 8.453 8.354 -21.804 1.00 95.31 89 HIS A O 1
ATOM 719 N N . LEU A 1 90 ? 8.309 7.571 -19.714 1.00 95.69 90 LEU A N 1
ATOM 720 C CA . LEU A 1 90 ? 7.274 6.581 -19.997 1.00 95.69 90 LEU A CA 1
ATOM 721 C C . LEU A 1 90 ? 5.876 7.187 -19.859 1.00 95.69 90 LEU A C 1
ATOM 723 O O . LEU A 1 90 ? 5.636 8.082 -19.039 1.00 95.69 90 LEU A O 1
ATOM 727 N N . LYS A 1 91 ? 4.906 6.630 -20.594 1.00 95.94 91 LYS A N 1
ATOM 728 C CA . LYS A 1 91 ? 3.494 6.843 -20.257 1.00 95.94 91 LYS A CA 1
ATOM 729 C C . LYS A 1 91 ? 3.230 6.219 -18.887 1.00 95.94 91 LYS A C 1
ATOM 731 O O . LYS A 1 91 ? 3.640 5.090 -18.616 1.00 95.94 91 LYS A O 1
ATOM 736 N N . TRP A 1 92 ? 2.605 6.976 -17.994 1.00 95.75 92 TRP A N 1
ATOM 737 C CA . TRP A 1 92 ? 2.321 6.523 -16.638 1.00 95.75 92 TRP A CA 1
ATOM 738 C C . TRP A 1 92 ? 0.828 6.338 -16.447 1.00 95.75 92 TRP A C 1
ATOM 740 O O . TRP A 1 92 ? 0.046 7.261 -16.672 1.00 95.75 92 TRP A O 1
ATOM 750 N N . GLU A 1 93 ? 0.471 5.166 -15.951 1.00 94.69 93 GLU A N 1
ATOM 751 C CA . GLU A 1 93 ? -0.879 4.824 -15.556 1.00 94.69 93 GLU A CA 1
ATOM 752 C C . GLU A 1 93 ? -0.938 4.504 -14.068 1.00 94.69 93 GLU A C 1
ATOM 754 O O . GLU A 1 93 ? 0.010 4.020 -13.433 1.00 94.69 93 GLU A O 1
ATOM 759 N N . TRP A 1 94 ? -2.102 4.775 -13.490 1.00 92.00 94 TRP A N 1
ATOM 760 C CA . TRP A 1 94 ? -2.335 4.491 -12.092 1.00 92.00 94 TRP A CA 1
ATOM 761 C C . TRP A 1 94 ? -2.585 2.993 -11.910 1.00 92.00 94 TRP A C 1
ATOM 763 O O . TRP A 1 94 ? -3.505 2.420 -12.482 1.00 92.00 94 TRP A O 1
ATOM 773 N N . CYS A 1 95 ? -1.795 2.353 -11.051 1.00 91.38 95 CYS A N 1
ATOM 774 C CA . CYS A 1 95 ? -2.047 0.989 -10.593 1.00 91.38 95 CYS A CA 1
ATOM 775 C C . CYS A 1 95 ? -3.487 0.849 -10.062 1.00 91.38 95 CYS A C 1
ATOM 777 O O . CYS A 1 95 ? -3.829 1.462 -9.044 1.00 91.38 95 CYS A O 1
ATOM 779 N N . MET A 1 96 ? -4.300 0.015 -10.720 1.00 89.19 96 MET A N 1
ATOM 780 C CA . MET A 1 96 ? -5.739 -0.133 -10.453 1.00 89.19 96 MET A CA 1
ATOM 781 C C . MET A 1 96 ? -6.081 -0.437 -8.983 1.00 89.19 96 MET A C 1
ATOM 783 O O . MET A 1 96 ? -6.939 0.253 -8.427 1.00 89.19 96 MET A O 1
ATOM 787 N N . PRO A 1 97 ? -5.390 -1.361 -8.279 1.00 86.62 97 PRO A N 1
ATOM 788 C CA . PRO A 1 97 ? -5.597 -1.550 -6.842 1.00 86.62 97 PRO A CA 1
ATOM 789 C C . PRO A 1 97 ? -5.363 -0.285 -6.007 1.00 86.62 97 PRO A C 1
ATOM 791 O O . PRO A 1 97 ? -6.084 -0.026 -5.042 1.00 86.62 97 PRO A O 1
ATOM 794 N N . HIS A 1 98 ? -4.355 0.520 -6.358 1.00 83.50 98 HIS A N 1
ATOM 795 C CA . HIS A 1 98 ? -4.064 1.751 -5.628 1.00 83.50 98 HIS A CA 1
ATOM 796 C C . HIS A 1 98 ? -5.076 2.852 -5.947 1.00 83.50 98 HIS A C 1
ATOM 798 O O . HIS A 1 98 ? -5.492 3.553 -5.028 1.00 83.50 98 HIS A O 1
ATOM 804 N N . LEU A 1 99 ? -5.477 2.978 -7.216 1.00 88.50 99 LEU A N 1
ATOM 805 C CA . LEU A 1 99 ? -6.531 3.889 -7.660 1.00 88.50 99 LEU A CA 1
ATOM 806 C C . LEU A 1 99 ? -7.845 3.576 -6.944 1.00 88.50 99 LEU A C 1
ATOM 808 O O . LEU A 1 99 ? -8.411 4.454 -6.304 1.00 88.50 99 LEU A O 1
ATOM 812 N N . THR A 1 100 ? -8.270 2.313 -6.963 1.00 88.06 100 THR A N 1
ATOM 813 C CA . THR A 1 100 ? -9.512 1.864 -6.319 1.00 88.06 100 THR A CA 1
ATOM 814 C C . THR A 1 100 ? -9.479 2.141 -4.818 1.00 88.06 100 THR A C 1
ATOM 816 O O . THR A 1 100 ? -10.409 2.728 -4.282 1.00 88.06 100 THR A O 1
ATOM 819 N N . ASN A 1 101 ? -8.376 1.820 -4.131 1.00 84.88 101 ASN A N 1
ATOM 820 C CA . ASN A 1 101 ? -8.225 2.123 -2.704 1.00 84.88 101 ASN A CA 1
ATOM 821 C C . ASN A 1 101 ? -8.181 3.634 -2.402 1.00 84.88 101 ASN A C 1
ATOM 823 O O . ASN A 1 101 ? -8.583 4.049 -1.320 1.00 84.88 101 ASN A O 1
ATOM 827 N N . ALA A 1 102 ? -7.662 4.469 -3.306 1.00 85.75 102 ALA A N 1
ATOM 828 C CA . ALA A 1 102 ? -7.698 5.923 -3.145 1.00 85.75 102 ALA A CA 1
ATOM 829 C C . ALA A 1 102 ? -9.116 6.476 -3.366 1.00 85.75 102 ALA A C 1
ATOM 831 O O . ALA A 1 102 ? -9.581 7.296 -2.575 1.00 85.75 102 ALA A O 1
ATOM 832 N N . ALA A 1 103 ? -9.812 5.982 -4.392 1.00 88.00 103 ALA A N 1
ATOM 833 C CA . ALA A 1 103 ? -11.190 6.339 -4.701 1.00 88.00 103 ALA A CA 1
ATOM 834 C C . ALA A 1 103 ? -12.137 5.959 -3.557 1.00 88.00 103 ALA A C 1
ATOM 836 O O . ALA A 1 103 ? -12.907 6.803 -3.103 1.00 88.00 103 ALA A O 1
ATOM 837 N N . THR A 1 104 ? -12.027 4.740 -3.018 1.00 86.25 104 THR A N 1
ATOM 838 C CA . THR A 1 104 ? -12.858 4.312 -1.884 1.00 86.25 104 THR A CA 1
ATOM 839 C C . THR A 1 104 ? -12.574 5.140 -0.640 1.00 86.25 104 THR A C 1
ATOM 841 O O . THR A 1 104 ? -13.510 5.634 -0.025 1.00 86.25 104 THR A O 1
ATOM 844 N N . LYS A 1 105 ? -11.311 5.406 -0.287 1.00 86.38 105 LYS A N 1
ATOM 845 C CA . LYS A 1 105 ? -11.012 6.311 0.839 1.00 86.38 105 LYS A CA 1
ATOM 846 C C . LYS A 1 105 ? -11.655 7.679 0.678 1.00 86.38 105 LYS A C 1
ATOM 848 O O . LYS A 1 105 ? -12.220 8.191 1.636 1.00 86.38 105 LYS A O 1
ATOM 853 N N . MET A 1 106 ? -11.581 8.257 -0.519 1.00 86.31 106 MET A N 1
ATOM 854 C CA . MET A 1 106 ? -12.196 9.551 -0.793 1.00 86.31 106 MET A CA 1
ATOM 855 C C . MET A 1 106 ? -13.723 9.488 -0.659 1.00 86.31 106 MET A C 1
ATOM 857 O O . MET A 1 106 ? -14.300 10.352 -0.005 1.00 86.31 106 MET A O 1
ATOM 861 N N . ALA A 1 107 ? -14.364 8.463 -1.228 1.00 87.69 107 ALA A N 1
ATOM 862 C CA . ALA A 1 107 ? -15.815 8.276 -1.166 1.00 87.69 107 ALA A CA 1
ATOM 863 C C . ALA A 1 107 ? -16.325 8.060 0.272 1.00 87.69 107 ALA A C 1
ATOM 865 O O . ALA A 1 107 ? -17.344 8.619 0.668 1.00 87.69 107 ALA A O 1
ATOM 866 N N . PHE A 1 108 ? -15.583 7.299 1.079 1.00 85.38 108 PHE A N 1
ATOM 867 C CA . PHE A 1 108 ? -15.914 7.013 2.477 1.00 85.38 108 PHE A CA 1
ATOM 868 C C . PHE A 1 108 ? -15.394 8.073 3.462 1.00 85.38 108 PHE A C 1
ATOM 870 O O . PHE A 1 108 ? -15.476 7.871 4.668 1.00 85.38 108 PHE A O 1
ATOM 877 N N . GLY A 1 109 ? -14.824 9.187 2.993 1.00 87.69 109 GLY A N 1
ATOM 878 C CA . GLY A 1 109 ? -14.318 10.233 3.888 1.00 87.69 109 GLY A CA 1
ATOM 879 C C . GLY A 1 109 ? -13.169 9.771 4.796 1.00 87.69 109 GLY A C 1
ATOM 880 O O . GLY A 1 109 ? -12.976 10.319 5.881 1.00 87.69 109 GLY A O 1
ATOM 881 N N . ILE A 1 110 ? -12.390 8.770 4.379 1.00 87.06 110 ILE A N 1
ATOM 882 C CA . ILE A 1 110 ? -11.179 8.321 5.078 1.00 87.06 110 ILE A CA 1
ATOM 883 C C . ILE A 1 110 ? -10.050 9.288 4.727 1.00 87.06 110 ILE A C 1
ATOM 885 O O . ILE A 1 110 ? -9.213 9.032 3.855 1.00 87.06 110 ILE A O 1
ATOM 889 N N . VAL A 1 111 ? -10.071 10.440 5.387 1.00 84.44 111 VAL A N 1
ATOM 890 C CA . VAL A 1 111 ? -9.112 11.526 5.198 1.00 84.44 111 VAL A CA 1
ATOM 891 C C . VAL A 1 111 ? -8.562 11.989 6.549 1.00 84.44 111 VAL A C 1
ATOM 893 O O . VAL A 1 111 ? -9.277 11.910 7.547 1.00 84.44 111 VAL A O 1
ATOM 896 N N . PRO A 1 112 ? -7.320 12.506 6.608 1.00 77.75 112 PRO A N 1
ATOM 897 C CA . PRO A 1 112 ? -6.729 12.928 7.878 1.00 77.75 112 PRO A CA 1
ATOM 898 C C . PRO A 1 112 ? -7.417 14.156 8.488 1.00 77.75 112 PRO A C 1
ATOM 900 O O . PRO A 1 112 ? -7.436 14.315 9.705 1.00 77.75 112 PRO A O 1
ATOM 903 N N . GLN A 1 113 ? -7.971 15.041 7.651 1.00 82.75 113 GLN A N 1
ATOM 904 C CA . GLN A 1 113 ? -8.680 16.239 8.094 1.00 82.75 113 GLN A CA 1
ATOM 905 C C . GLN A 1 113 ? -10.117 16.242 7.593 1.00 82.75 113 GLN A C 1
ATOM 907 O O . GLN A 1 113 ? -10.373 16.088 6.399 1.00 82.75 113 GLN A O 1
ATOM 912 N N . ARG A 1 114 ? -11.048 16.527 8.507 1.00 87.31 114 ARG A N 1
ATOM 913 C CA . ARG A 1 114 ? -12.482 16.638 8.218 1.00 87.31 114 ARG A CA 1
ATOM 914 C C . ARG A 1 114 ? -12.800 17.656 7.120 1.00 87.31 114 ARG A C 1
ATOM 916 O O . ARG A 1 114 ? -13.680 17.397 6.311 1.00 87.31 114 ARG A O 1
ATOM 923 N N . CYS A 1 115 ? -12.075 18.777 7.059 1.00 89.19 115 CYS A N 1
ATOM 924 C CA . CYS A 1 115 ? -12.278 19.809 6.033 1.00 89.19 115 CYS A CA 1
ATOM 925 C C . CYS A 1 115 ? -12.033 19.308 4.601 1.00 89.19 115 CYS A C 1
ATOM 927 O O . CYS A 1 115 ? -12.604 19.850 3.663 1.00 89.19 115 CYS A O 1
ATOM 929 N N . ASN A 1 116 ? -11.231 18.254 4.440 1.00 87.00 116 ASN A N 1
ATOM 930 C CA . ASN A 1 116 ? -10.933 17.639 3.149 1.00 87.00 116 ASN A CA 1
ATOM 931 C C . ASN A 1 116 ? -11.897 16.490 2.814 1.00 87.00 116 ASN A C 1
ATOM 933 O O . ASN A 1 116 ? -11.726 15.814 1.797 1.00 87.00 116 ASN A O 1
ATOM 937 N N . SER A 1 117 ? -12.870 16.210 3.686 1.00 90.38 117 SER A N 1
ATOM 938 C CA . SER A 1 117 ? -13.765 15.074 3.523 1.00 90.38 117 SER A CA 1
ATOM 939 C C . SER A 1 117 ? -14.913 15.397 2.581 1.00 90.38 117 SER A C 1
ATOM 941 O O . SER A 1 117 ? -15.611 16.393 2.745 1.00 90.38 117 SER A O 1
ATOM 943 N N . LYS A 1 118 ? -15.158 14.484 1.640 1.00 89.38 118 LYS A N 1
ATOM 944 C CA . LYS A 1 118 ? -16.383 14.463 0.831 1.00 89.38 118 LYS A CA 1
ATOM 945 C C . LYS A 1 118 ? -17.536 13.727 1.523 1.00 89.38 118 LYS A C 1
ATOM 947 O O . LYS A 1 118 ? -18.643 13.719 1.002 1.00 89.38 118 LYS A O 1
ATOM 952 N N . ASN A 1 119 ? -17.277 13.118 2.682 1.00 91.50 119 ASN A N 1
ATOM 953 C CA . ASN A 1 119 ? -18.270 12.454 3.521 1.00 91.50 119 ASN A CA 1
ATOM 954 C C . ASN A 1 119 ? -17.956 12.715 5.010 1.00 91.50 119 ASN A C 1
ATOM 956 O O . ASN A 1 119 ? -17.349 11.869 5.678 1.00 91.50 119 ASN A O 1
ATOM 960 N N . PRO A 1 120 ? -18.298 13.910 5.530 1.00 91.69 120 PRO A N 1
ATOM 961 C CA . PRO A 1 120 ? -17.932 14.312 6.886 1.00 91.69 120 PRO A CA 1
ATOM 962 C C . PRO A 1 120 ? -18.531 13.418 7.976 1.00 91.69 120 PRO A C 1
ATOM 964 O O . PRO A 1 120 ? -17.881 13.194 8.992 1.00 91.69 120 PRO A O 1
ATOM 967 N N . GLU A 1 121 ? -19.729 12.872 7.761 1.00 91.00 121 GLU A N 1
ATOM 968 C CA . GLU A 1 121 ? -20.402 11.998 8.730 1.00 91.00 121 GLU A CA 1
ATOM 969 C C . GLU A 1 121 ? -19.615 10.709 8.972 1.00 91.00 121 GLU A C 1
ATOM 971 O O . GLU A 1 121 ? -19.360 10.332 10.120 1.00 91.00 121 GLU A O 1
ATOM 976 N N . VAL A 1 122 ? -19.159 10.058 7.895 1.00 88.75 122 VAL A N 1
ATOM 977 C CA . VAL A 1 122 ? -18.316 8.865 8.016 1.00 88.75 122 VAL A CA 1
ATOM 978 C C . VAL A 1 122 ? -16.951 9.232 8.602 1.00 88.75 122 VAL A C 1
ATOM 980 O O . VAL A 1 122 ? -16.454 8.508 9.463 1.00 88.75 122 VAL A O 1
ATOM 983 N N . THR A 1 123 ? -16.362 10.379 8.247 1.00 90.31 123 THR A N 1
ATOM 984 C CA . THR A 1 123 ? -15.116 10.855 8.882 1.00 90.31 123 THR A CA 1
ATOM 985 C C . THR A 1 123 ? -15.261 11.035 10.395 1.00 90.31 123 THR A C 1
ATOM 987 O O . THR A 1 123 ? -14.375 10.636 11.161 1.00 90.31 123 THR A O 1
ATOM 990 N N . ASP A 1 124 ? -16.378 11.609 10.843 1.00 90.44 124 ASP A N 1
ATOM 991 C CA . ASP A 1 124 ? -16.670 11.832 12.259 1.00 90.44 124 ASP A CA 1
ATOM 992 C C . ASP A 1 124 ? -16.871 10.492 12.989 1.00 90.44 124 ASP A C 1
ATOM 994 O O . ASP A 1 124 ? -16.322 10.281 14.077 1.00 90.44 124 ASP A O 1
ATOM 998 N N 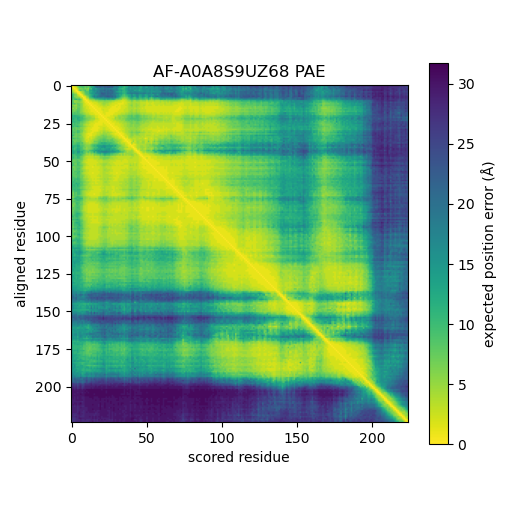. LEU A 1 125 ? -17.576 9.541 12.364 1.00 89.12 125 LEU A N 1
ATOM 999 C CA . LEU A 1 125 ? -17.726 8.175 12.870 1.00 89.12 125 LEU A CA 1
ATOM 1000 C C . LEU A 1 125 ? -16.369 7.472 13.027 1.00 89.12 125 LEU A C 1
ATOM 1002 O O . LEU A 1 125 ? -16.076 6.925 14.092 1.00 89.12 125 LEU A O 1
ATOM 1006 N N . LEU A 1 126 ? -15.515 7.518 12.004 1.00 86.94 126 LEU A N 1
ATOM 1007 C CA . LEU A 1 126 ? -14.180 6.914 12.037 1.00 86.94 126 LEU A CA 1
ATOM 1008 C C . LEU A 1 126 ? -13.302 7.537 13.119 1.00 86.94 126 LEU A C 1
ATOM 1010 O O . LEU A 1 126 ? -12.644 6.822 13.873 1.00 86.94 126 LEU A O 1
ATOM 1014 N N . SER A 1 127 ? -13.352 8.862 13.259 1.00 86.38 127 SER A N 1
ATOM 1015 C CA . SER A 1 127 ? -12.636 9.578 14.316 1.00 86.38 127 SER A CA 1
ATOM 1016 C C . SER A 1 127 ? -13.066 9.107 15.707 1.00 86.38 127 SER A C 1
ATOM 1018 O O . SER A 1 127 ? -12.225 8.925 16.591 1.00 86.38 127 SER A O 1
ATOM 1020 N N . ARG A 1 128 ? -14.366 8.858 15.911 1.00 88.25 128 ARG A N 1
ATOM 1021 C CA . AR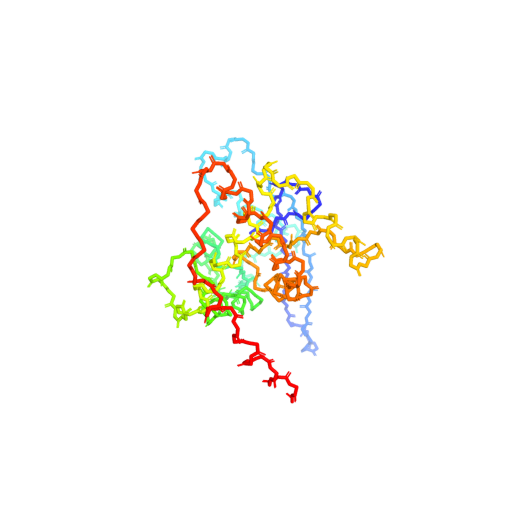G A 1 128 ? -14.891 8.293 17.163 1.00 88.25 128 ARG A CA 1
ATOM 1022 C C . ARG A 1 128 ? -14.406 6.864 17.391 1.00 88.25 128 ARG A C 1
ATOM 1024 O O . ARG A 1 128 ? -13.950 6.570 18.490 1.00 88.25 128 ARG A O 1
ATOM 1031 N N . ILE A 1 129 ? -14.440 6.005 16.371 1.00 86.50 129 ILE A N 1
ATOM 1032 C CA . ILE A 1 129 ? -13.945 4.620 16.457 1.00 86.50 129 ILE A CA 1
ATOM 1033 C C . ILE A 1 129 ? -12.462 4.593 16.849 1.00 86.50 129 ILE A C 1
ATOM 1035 O O . ILE A 1 129 ? -12.076 3.872 17.775 1.00 86.50 129 ILE A O 1
ATOM 1039 N N . THR A 1 130 ? -11.632 5.409 16.197 1.00 83.88 130 THR A N 1
ATOM 1040 C CA . THR A 1 130 ? -10.198 5.519 16.499 1.00 83.88 130 THR A CA 1
ATOM 1041 C C . THR A 1 130 ? -9.962 6.005 17.928 1.00 83.88 130 THR A C 1
ATOM 1043 O O . THR A 1 130 ? -9.174 5.399 18.656 1.00 83.88 130 THR A O 1
ATOM 1046 N N . ARG A 1 131 ? -10.690 7.038 18.379 1.00 85.25 131 ARG A N 1
ATOM 1047 C CA . ARG A 1 131 ? -10.614 7.536 19.764 1.00 85.25 131 ARG A CA 1
ATOM 1048 C C . ARG A 1 131 ? -11.029 6.482 20.787 1.00 85.25 131 ARG A C 1
ATOM 1050 O O . ARG A 1 131 ? -10.330 6.323 21.780 1.00 85.25 131 ARG A O 1
ATOM 1057 N N . THR A 1 132 ? -12.118 5.752 20.548 1.00 85.31 132 THR A N 1
ATOM 1058 C CA . THR A 1 132 ? -12.566 4.658 21.426 1.00 85.31 132 THR A CA 1
ATOM 1059 C C . THR A 1 132 ? -11.508 3.564 21.518 1.00 85.31 132 THR A C 1
ATOM 1061 O O . THR A 1 132 ? -11.142 3.141 22.613 1.00 85.31 132 THR A O 1
ATOM 1064 N N . THR A 1 133 ? -10.954 3.159 20.374 1.00 83.81 133 THR A N 1
ATOM 1065 C CA . THR A 1 133 ? -9.918 2.122 20.306 1.00 83.81 133 THR A CA 1
ATOM 1066 C C . THR A 1 133 ? -8.667 2.544 21.072 1.00 83.81 133 THR A C 1
ATOM 1068 O O . THR A 1 133 ? -8.138 1.766 21.865 1.00 83.81 133 THR A O 1
ATOM 1071 N N . TYR A 1 134 ? -8.219 3.787 20.881 1.00 82.12 134 TYR A N 1
ATOM 1072 C CA . TYR A 1 134 ? -7.102 4.353 21.629 1.00 82.12 134 TYR A CA 1
ATOM 1073 C C . TYR A 1 134 ? -7.403 4.395 23.129 1.00 82.12 134 TYR A C 1
ATOM 1075 O O . TYR A 1 134 ? -6.631 3.865 23.919 1.00 82.12 134 TYR A O 1
ATOM 1083 N N . ALA A 1 135 ? -8.562 4.933 23.516 1.00 81.88 135 ALA A N 1
ATOM 1084 C CA . ALA A 1 135 ? -8.961 5.080 24.909 1.00 81.88 135 ALA A CA 1
ATOM 1085 C C . ALA A 1 135 ? -9.038 3.753 25.669 1.00 81.88 135 ALA A C 1
ATOM 1087 O O . ALA A 1 135 ? -8.851 3.769 26.877 1.00 81.88 135 ALA A O 1
ATOM 1088 N N . ILE A 1 136 ? -9.329 2.635 25.005 1.00 81.19 136 ILE A N 1
ATOM 1089 C CA . ILE A 1 136 ? -9.325 1.308 25.634 1.00 81.19 136 ILE A CA 1
ATOM 1090 C C . ILE A 1 136 ? -7.901 0.772 25.743 1.00 81.19 136 ILE A C 1
ATOM 1092 O O . ILE A 1 136 ? -7.499 0.293 26.797 1.00 81.19 136 ILE A O 1
ATOM 1096 N N . ARG A 1 137 ? -7.111 0.892 24.672 1.00 77.75 137 ARG A N 1
ATOM 1097 C CA . ARG A 1 137 ? -5.752 0.337 24.618 1.00 77.75 137 ARG A CA 1
ATOM 1098 C C . ARG A 1 137 ? -4.739 1.097 25.468 1.00 77.75 137 ARG A C 1
ATOM 1100 O O . ARG A 1 137 ? -3.761 0.499 25.897 1.00 77.75 137 ARG A O 1
ATOM 1107 N N . SER A 1 138 ? -4.931 2.398 25.663 1.00 75.44 138 SER A N 1
ATOM 1108 C CA . SER A 1 138 ? -3.981 3.272 26.358 1.00 75.44 138 SER A CA 1
ATOM 1109 C C . SER A 1 138 ? -4.372 3.567 27.809 1.00 75.44 138 SER A C 1
ATOM 1111 O O . SER A 1 138 ? -3.726 4.396 28.448 1.00 75.44 138 SER A O 1
ATOM 1113 N N . ASN A 1 139 ? -5.460 2.985 28.326 1.00 71.38 139 ASN A N 1
ATOM 1114 C CA . ASN A 1 139 ? -5.962 3.326 29.655 1.00 71.38 139 ASN A CA 1
ATOM 1115 C C . ASN A 1 139 ? -5.344 2.445 30.739 1.00 71.38 139 ASN A C 1
ATOM 1117 O O . ASN A 1 139 ? -5.794 1.328 30.973 1.00 71.38 139 ASN A O 1
ATOM 1121 N N . ALA A 1 140 ? -4.362 3.007 31.444 1.00 64.94 140 ALA A N 1
ATOM 1122 C CA . ALA A 1 140 ? -3.729 2.367 32.591 1.00 64.94 140 ALA A CA 1
ATOM 1123 C C . ALA A 1 140 ? -4.695 2.144 33.771 1.00 64.94 140 ALA A C 1
ATOM 1125 O O . ALA A 1 140 ? -4.548 1.166 34.491 1.00 64.94 140 ALA A O 1
ATOM 1126 N N . ILE A 1 141 ? -5.704 3.009 33.949 1.00 66.81 141 ILE A N 1
ATOM 1127 C CA . ILE A 1 141 ? -6.604 2.988 35.118 1.00 66.81 141 ILE A CA 1
ATOM 1128 C C . ILE A 1 141 ? -7.531 1.773 35.080 1.00 66.81 141 ILE A C 1
ATOM 1130 O O . ILE A 1 141 ? -7.721 1.102 36.084 1.00 66.81 141 ILE A O 1
ATOM 1134 N N . THR A 1 142 ? -8.112 1.481 33.917 1.00 66.25 142 THR A N 1
ATOM 1135 C CA . THR A 1 142 ? -8.991 0.314 33.753 1.00 66.25 142 THR A CA 1
ATOM 1136 C C . THR A 1 142 ? -8.218 -0.968 33.444 1.00 66.25 142 THR A C 1
ATOM 1138 O O . THR A 1 142 ? -8.846 -2.004 33.278 1.00 66.25 142 THR A O 1
ATOM 1141 N N . GLY A 1 143 ? -6.886 -0.914 33.331 1.00 78.25 143 GLY A N 1
ATOM 1142 C CA . GLY A 1 143 ? -6.024 -2.086 33.157 1.00 78.25 143 GLY A CA 1
ATOM 1143 C C . GLY A 1 143 ? -6.535 -3.100 32.124 1.00 78.25 143 GLY A C 1
ATOM 1144 O O . GLY A 1 143 ? -6.840 -2.747 30.983 1.00 78.25 143 GLY A O 1
ATOM 1145 N N . SER A 1 144 ? -6.648 -4.364 32.544 1.00 81.19 144 SER A N 1
ATOM 1146 C CA . SER A 1 144 ? -7.132 -5.495 31.740 1.00 81.19 144 SER A CA 1
ATOM 1147 C C . SER A 1 144 ? -8.654 -5.588 31.612 1.00 81.19 144 SER A C 1
ATOM 1149 O O . SER A 1 144 ? -9.120 -6.451 30.876 1.00 81.19 144 SER A O 1
ATOM 1151 N N . LEU A 1 145 ? -9.434 -4.691 32.230 1.00 81.31 145 LEU A N 1
ATOM 1152 C CA . LEU A 1 145 ? -10.894 -4.813 32.362 1.00 81.31 145 LEU A CA 1
ATOM 1153 C C . LEU A 1 145 ? -11.604 -5.146 31.043 1.00 81.31 145 LEU A C 1
ATOM 1155 O O . LEU A 1 145 ? -12.485 -5.994 31.005 1.00 81.31 145 LEU A O 1
ATOM 1159 N N . PHE A 1 146 ? -11.215 -4.507 29.936 1.00 82.00 146 PHE A N 1
ATOM 1160 C CA . PHE A 1 146 ? -11.822 -4.797 28.632 1.00 82.00 146 PHE A CA 1
ATOM 1161 C C . PHE A 1 146 ? -11.514 -6.218 28.131 1.00 82.00 146 PHE A C 1
ATOM 1163 O O . PHE A 1 146 ? -12.369 -6.867 27.528 1.00 82.00 146 PHE A O 1
ATOM 1170 N N . ALA A 1 147 ? -10.290 -6.697 28.361 1.00 81.94 147 ALA A N 1
ATOM 1171 C CA . ALA A 1 147 ? -9.885 -8.049 28.004 1.00 81.94 147 ALA A CA 1
ATOM 1172 C C . ALA A 1 147 ? -10.636 -9.088 28.847 1.00 81.94 147 ALA A C 1
ATOM 1174 O O . ALA A 1 147 ? -11.083 -10.093 28.294 1.00 81.94 147 ALA A O 1
ATOM 1175 N N . ASP A 1 148 ? -10.832 -8.793 30.131 1.00 82.62 148 ASP A N 1
ATOM 1176 C CA . ASP A 1 148 ? -11.531 -9.655 31.084 1.00 82.62 148 ASP A CA 1
ATOM 1177 C C . ASP A 1 148 ? -13.030 -9.735 30.743 1.00 82.62 148 ASP A C 1
ATOM 1179 O O . ASP A 1 148 ? -13.571 -10.830 30.597 1.00 82.62 148 ASP A O 1
ATOM 1183 N N . LEU A 1 149 ? -13.682 -8.598 30.452 1.00 82.25 149 LEU A N 1
ATOM 1184 C CA . LEU A 1 149 ? -15.068 -8.554 29.952 1.00 82.25 149 LEU A CA 1
ATOM 1185 C C . LEU A 1 149 ? -15.240 -9.351 28.648 1.00 82.25 149 LEU A C 1
ATOM 1187 O O . LEU A 1 149 ? -16.242 -10.041 28.452 1.00 82.25 149 LEU A O 1
ATOM 1191 N N . CYS A 1 150 ? -14.256 -9.290 27.745 1.00 81.94 150 CYS A N 1
ATOM 1192 C CA . CYS A 1 150 ? -14.280 -10.069 26.507 1.00 81.94 150 CYS A CA 1
ATOM 1193 C C . CYS A 1 150 ? -14.182 -11.581 26.739 1.00 81.94 150 CYS A C 1
ATOM 1195 O O . CYS A 1 150 ? -14.756 -12.329 25.948 1.00 81.94 150 CYS A O 1
ATOM 1197 N N . GLU A 1 151 ? -13.440 -12.013 27.757 1.00 82.88 151 GLU A N 1
ATOM 1198 C CA . GLU A 1 151 ? -13.244 -13.421 28.112 1.00 82.88 151 GLU A CA 1
ATOM 1199 C C . GLU A 1 151 ? -14.436 -13.991 28.881 1.00 82.88 151 GLU A C 1
ATOM 1201 O O . GLU A 1 151 ? -14.868 -15.103 28.586 1.00 82.88 151 GLU A O 1
ATOM 1206 N N . MET A 1 152 ? -15.018 -13.206 29.792 1.00 79.69 152 MET A N 1
ATOM 1207 C CA . MET A 1 152 ? -16.242 -13.566 30.512 1.00 79.69 152 MET A CA 1
ATOM 1208 C C . MET A 1 152 ? -17.431 -13.758 29.569 1.00 79.69 152 MET A C 1
ATOM 1210 O O . MET A 1 152 ? -18.245 -14.651 29.778 1.00 79.69 152 MET A O 1
ATOM 1214 N N . ALA A 1 153 ? -17.526 -12.938 28.519 1.00 77.94 153 ALA A N 1
ATOM 1215 C CA . ALA A 1 153 ? -18.604 -13.045 27.544 1.00 77.94 153 ALA A CA 1
ATOM 1216 C C . ALA A 1 153 ? -18.494 -14.300 26.664 1.00 77.94 153 ALA A C 1
ATOM 1218 O O . ALA A 1 153 ? -19.513 -14.856 26.260 1.00 77.94 153 ALA A O 1
ATOM 1219 N N . ASN A 1 154 ? -17.273 -14.724 26.322 1.00 76.69 154 ASN A N 1
ATOM 1220 C CA . ASN A 1 154 ? -17.036 -15.959 25.581 1.00 76.69 154 ASN A CA 1
ATOM 1221 C C . ASN A 1 154 ? -15.576 -16.411 25.740 1.00 76.69 154 ASN A C 1
ATOM 1223 O O . ASN A 1 154 ? -14.640 -15.720 25.315 1.00 76.69 154 ASN A O 1
ATOM 1227 N N . THR A 1 155 ? -15.383 -17.592 26.323 1.00 69.81 155 THR A N 1
ATOM 1228 C CA . THR A 1 155 ? -14.065 -18.152 26.621 1.00 69.81 155 THR A CA 1
ATOM 1229 C C . THR A 1 155 ? -13.279 -18.372 25.324 1.00 69.81 155 THR A C 1
ATOM 1231 O O . THR A 1 155 ? -13.741 -19.032 24.398 1.00 69.81 155 THR A O 1
ATOM 1234 N N . GLY A 1 156 ? -12.086 -17.779 25.219 1.00 62.00 156 GLY A N 1
ATOM 1235 C CA . GLY A 1 156 ? -11.260 -17.841 24.003 1.00 62.00 156 GLY A CA 1
ATOM 1236 C C . GLY A 1 156 ? -11.593 -16.799 22.924 1.00 62.00 156 GLY A C 1
ATOM 1237 O O . GLY A 1 156 ? -10.935 -16.764 21.881 1.00 62.00 156 GLY A O 1
ATOM 1238 N N . ALA A 1 157 ? -12.560 -15.903 23.152 1.00 65.56 157 ALA A N 1
ATOM 1239 C CA . ALA A 1 157 ? -12.828 -14.814 22.221 1.00 65.56 157 ALA A CA 1
ATOM 1240 C C . ALA A 1 157 ? -11.686 -13.787 22.180 1.00 65.56 157 ALA A C 1
ATOM 1242 O O . ALA A 1 157 ? -10.944 -13.568 23.139 1.00 65.56 157 ALA A O 1
ATOM 1243 N N . SER A 1 158 ? -11.553 -13.100 21.042 1.00 67.50 158 SER A N 1
ATOM 1244 C CA . SER A 1 158 ? -10.511 -12.086 20.886 1.00 67.50 158 SER A CA 1
ATOM 1245 C C . SER A 1 158 ? -10.698 -10.935 21.880 1.00 67.50 158 SER A C 1
ATOM 1247 O O . SER A 1 158 ? -11.745 -10.292 21.894 1.00 67.50 158 SER A O 1
ATOM 1249 N N . LYS A 1 159 ? -9.651 -10.656 22.663 1.00 76.75 159 LYS A N 1
ATOM 1250 C CA . LYS A 1 159 ? -9.646 -9.694 23.779 1.00 76.75 159 LYS A CA 1
ATOM 1251 C C . LYS A 1 159 ? -9.322 -8.247 23.374 1.00 76.75 159 LYS A C 1
ATOM 1253 O O . LYS A 1 159 ? -9.091 -7.397 24.226 1.00 76.75 159 LYS A O 1
ATOM 1258 N N . GLN A 1 160 ? -9.210 -7.964 22.072 1.00 75.38 160 GLN A N 1
ATOM 1259 C CA . GLN A 1 160 ? -8.690 -6.687 21.572 1.00 75.38 160 GLN A CA 1
ATOM 1260 C C . GLN A 1 160 ? -9.518 -6.111 20.421 1.00 75.38 160 GLN A C 1
ATOM 1262 O O . GLN A 1 160 ? -9.965 -6.825 19.511 1.00 75.38 160 GLN A O 1
ATOM 1267 N N . LEU A 1 161 ? -9.639 -4.782 20.433 1.00 76.31 161 LEU A N 1
ATOM 1268 C CA . LEU A 1 161 ? -10.062 -3.998 19.280 1.00 76.31 161 LEU A CA 1
ATOM 1269 C C . LEU A 1 161 ? -8.923 -3.860 18.264 1.00 76.31 161 LEU A C 1
ATOM 1271 O O . LEU A 1 161 ? -7.744 -3.764 18.618 1.00 76.31 161 LEU A O 1
ATOM 1275 N N . LEU A 1 162 ? -9.294 -3.812 16.986 1.00 72.38 162 LEU A N 1
ATOM 1276 C CA . LEU A 1 162 ? -8.348 -3.605 15.897 1.00 72.38 162 LEU A CA 1
ATOM 1277 C C . LEU A 1 162 ? -8.118 -2.112 15.679 1.00 72.38 162 LEU A C 1
ATOM 1279 O O . LEU A 1 162 ? -9.059 -1.339 15.535 1.00 72.38 162 LEU A O 1
ATOM 1283 N N . GLU A 1 163 ? -6.850 -1.723 15.603 1.00 67.06 163 GLU A N 1
ATOM 1284 C CA . GLU A 1 163 ? -6.479 -0.382 15.167 1.00 67.06 163 GLU A CA 1
ATOM 1285 C C . GLU A 1 163 ? -6.788 -0.243 13.673 1.00 67.06 163 GLU A C 1
ATOM 1287 O O . GLU A 1 163 ? -6.260 -0.993 12.841 1.00 67.06 163 GLU A O 1
ATOM 1292 N N . HIS A 1 164 ? -7.639 0.720 13.324 1.00 65.00 164 HIS A N 1
ATOM 1293 C CA . HIS A 1 164 ? -7.788 1.121 11.937 1.00 65.00 164 HIS A CA 1
ATOM 1294 C C . HIS A 1 164 ? -6.628 2.039 11.543 1.00 65.00 164 HIS A C 1
ATOM 1296 O O . HIS A 1 164 ? -6.274 2.954 12.279 1.00 65.00 164 HIS A O 1
ATOM 1302 N N . LYS A 1 165 ? -6.042 1.798 10.366 1.00 63.50 165 LYS A N 1
ATOM 1303 C CA . LYS A 1 165 ? -5.077 2.716 9.759 1.00 63.50 165 LYS A CA 1
ATOM 1304 C C . LYS A 1 165 ? -5.670 3.261 8.473 1.00 63.50 165 LYS A C 1
ATOM 1306 O O . LYS A 1 165 ? -5.911 2.482 7.549 1.00 63.50 165 LYS A O 1
ATOM 1311 N N . ASP A 1 166 ? -5.759 4.583 8.379 1.00 57.75 166 ASP A N 1
ATOM 1312 C CA . ASP A 1 166 ? -6.379 5.330 7.274 1.00 57.75 166 ASP A CA 1
ATOM 1313 C C . ASP A 1 166 ? -5.835 4.943 5.892 1.00 57.75 166 ASP A C 1
ATOM 1315 O O . ASP A 1 166 ? -6.479 5.113 4.858 1.00 57.75 166 ASP A O 1
ATOM 1319 N N . HIS A 1 167 ? -4.629 4.367 5.836 1.00 59.59 167 HIS A N 1
ATOM 1320 C CA . HIS A 1 167 ? -4.046 3.923 4.581 1.00 59.59 167 HIS A CA 1
ATOM 1321 C C . HIS A 1 167 ? -4.628 2.602 4.023 1.00 59.59 167 HIS A C 1
ATOM 1323 O O . HIS A 1 167 ? -4.299 2.269 2.878 1.00 59.59 167 HIS A O 1
ATOM 1329 N N . ARG A 1 168 ? -5.497 1.877 4.750 1.00 64.31 168 ARG A N 1
ATOM 1330 C CA . ARG A 1 168 ? -6.032 0.555 4.357 1.00 64.31 168 ARG A CA 1
ATOM 1331 C C . ARG A 1 168 ? -7.563 0.502 4.428 1.00 64.31 168 ARG A C 1
ATOM 1333 O O . ARG A 1 168 ? -8.101 0.079 5.447 1.00 64.31 168 ARG A O 1
ATOM 1340 N N . PHE A 1 169 ? -8.253 0.814 3.327 1.00 66.69 169 PHE A N 1
ATOM 1341 C CA . PHE A 1 169 ? -9.718 0.683 3.253 1.00 66.69 169 PHE A CA 1
ATOM 1342 C C . PHE A 1 169 ? -10.188 -0.733 3.632 1.00 66.69 169 PHE A C 1
ATOM 1344 O O . PHE A 1 169 ? -11.020 -0.893 4.514 1.00 66.69 169 PHE A O 1
ATOM 1351 N N . MET A 1 170 ? -9.542 -1.774 3.093 1.00 68.81 170 MET A N 1
ATOM 1352 C CA . MET A 1 170 ? -9.851 -3.181 3.417 1.00 68.81 170 MET A CA 1
ATOM 1353 C C . MET A 1 170 ? -9.632 -3.554 4.898 1.00 68.81 170 MET A C 1
ATOM 1355 O O . MET A 1 170 ? -10.089 -4.594 5.361 1.00 68.81 170 MET A O 1
ATOM 1359 N N . GLY A 1 171 ? -8.890 -2.740 5.656 1.00 73.81 171 GLY A N 1
ATOM 1360 C CA . GLY A 1 171 ? -8.743 -2.914 7.101 1.00 73.81 171 GLY A CA 1
ATOM 1361 C C . GLY A 1 171 ? -9.905 -2.323 7.900 1.00 73.81 171 GLY A C 1
ATOM 1362 O O . GLY A 1 171 ? -10.068 -2.678 9.065 1.00 73.81 171 GLY A O 1
ATOM 1363 N N . LEU A 1 172 ? -10.695 -1.428 7.298 1.00 78.25 172 LEU A N 1
ATOM 1364 C CA . LEU A 1 172 ? -11.808 -0.751 7.956 1.00 78.25 172 LEU A CA 1
ATOM 1365 C C . LEU A 1 172 ? -12.948 -1.711 8.271 1.00 78.25 172 LEU A C 1
ATOM 1367 O O . LEU A 1 172 ? -13.402 -1.756 9.407 1.00 78.25 172 LEU A O 1
ATOM 1371 N N . GLU A 1 173 ? -13.358 -2.519 7.296 1.00 81.81 173 GLU A N 1
ATOM 1372 C CA . GLU A 1 173 ? -14.433 -3.500 7.465 1.00 81.81 173 GLU A CA 1
ATOM 1373 C C . GLU A 1 173 ? -14.166 -4.415 8.668 1.00 81.81 173 GLU A C 1
ATOM 1375 O O . GLU A 1 173 ? -15.018 -4.584 9.537 1.00 81.81 173 GLU A O 1
ATOM 1380 N N . LYS A 1 174 ? -12.940 -4.944 8.777 1.00 81.50 174 LYS A N 1
ATOM 1381 C CA . LYS A 1 174 ? -12.531 -5.792 9.905 1.00 81.50 174 LYS A CA 1
ATOM 1382 C C . LYS A 1 174 ? -12.568 -5.042 11.235 1.00 81.50 174 LYS A C 1
ATOM 1384 O O . LYS A 1 174 ? -12.960 -5.629 12.239 1.00 81.50 174 LYS A O 1
ATOM 1389 N N . ALA A 1 175 ? -12.164 -3.771 11.251 1.00 82.31 175 ALA A N 1
ATOM 1390 C CA . ALA A 1 175 ? -12.219 -2.941 12.450 1.00 82.31 175 ALA A CA 1
ATOM 1391 C C . ALA A 1 175 ? -13.668 -2.671 12.886 1.00 82.31 175 ALA A C 1
ATOM 1393 O O . ALA A 1 175 ? -13.980 -2.847 14.060 1.00 82.31 175 ALA A O 1
ATOM 1394 N N . ILE A 1 176 ? -14.559 -2.341 11.945 1.00 84.56 176 ILE A N 1
ATOM 1395 C CA . ILE A 1 176 ? -15.988 -2.122 12.209 1.00 84.56 176 ILE A CA 1
ATOM 1396 C C . ILE A 1 176 ? -16.649 -3.417 12.687 1.00 84.56 176 ILE A C 1
ATOM 1398 O O . ILE A 1 176 ? -17.256 -3.423 13.752 1.00 84.56 176 ILE A O 1
ATOM 1402 N N . LYS A 1 177 ? -16.474 -4.536 11.970 1.00 85.19 177 LYS A N 1
ATOM 1403 C CA . LYS A 1 177 ? -17.005 -5.846 12.386 1.00 85.19 177 LYS A CA 1
ATOM 1404 C C . LYS A 1 177 ? -16.519 -6.230 13.782 1.00 85.19 177 LYS A C 1
ATOM 1406 O O . LYS A 1 177 ? -17.308 -6.697 14.597 1.00 85.19 177 LYS A O 1
ATOM 1411 N N . ARG A 1 178 ? -15.236 -5.990 14.092 1.00 84.81 178 ARG A N 1
ATOM 1412 C CA . ARG A 1 178 ? -14.690 -6.258 15.428 1.00 84.81 178 ARG A CA 1
ATOM 1413 C C . ARG A 1 178 ? -15.326 -5.374 16.498 1.00 84.81 178 ARG A C 1
ATOM 1415 O O . ARG A 1 178 ? -15.668 -5.893 17.555 1.00 84.81 178 ARG A O 1
ATOM 1422 N N . LEU A 1 179 ? -15.481 -4.080 16.232 1.00 87.00 179 LEU A N 1
ATOM 1423 C CA . LEU A 1 179 ? -16.137 -3.149 17.148 1.00 87.00 179 LEU A CA 1
ATOM 1424 C C . LEU A 1 179 ? -17.575 -3.596 17.444 1.00 87.00 179 LEU A C 1
ATOM 1426 O O . LEU A 1 179 ? -17.943 -3.723 18.605 1.00 87.00 179 LEU A O 1
ATOM 1430 N N . LEU A 1 180 ? -18.350 -3.897 16.399 1.00 87.81 180 LEU A N 1
ATOM 1431 C CA . LEU A 1 180 ? -19.738 -4.347 16.523 1.00 87.81 180 LEU A CA 1
ATOM 1432 C C . LEU A 1 180 ? -19.841 -5.672 17.284 1.00 87.81 180 LEU A C 1
ATOM 1434 O O . LEU A 1 180 ? -20.676 -5.803 18.169 1.00 87.81 180 LEU A O 1
ATOM 1438 N N . SER A 1 181 ? -18.941 -6.624 17.019 1.00 86.44 181 SER A N 1
ATOM 1439 C CA . SER A 1 181 ? -18.916 -7.909 17.736 1.00 86.44 181 SER A CA 1
ATOM 1440 C C . SER A 1 181 ? -18.615 -7.790 19.234 1.00 86.44 181 SER A C 1
ATOM 1442 O O . SER A 1 181 ? -18.785 -8.762 19.961 1.00 86.44 181 SER A O 1
ATOM 1444 N N . LYS A 1 182 ? -18.111 -6.632 19.679 1.00 86.00 182 LYS A N 1
ATOM 1445 C CA . LYS A 1 182 ? -17.736 -6.350 21.069 1.00 86.00 182 LYS A CA 1
ATOM 1446 C C . LYS A 1 182 ? -18.558 -5.220 21.682 1.00 86.00 182 LYS A C 1
ATOM 1448 O O . LYS A 1 182 ? -18.131 -4.626 22.666 1.00 86.00 182 LYS A O 1
ATOM 1453 N N . TRP A 1 183 ? -19.704 -4.897 21.082 1.00 87.69 183 TRP A N 1
ATOM 1454 C CA . TRP A 1 183 ? -20.498 -3.733 21.462 1.00 87.69 183 TRP A CA 1
ATOM 1455 C C . TRP A 1 183 ? -20.900 -3.749 22.939 1.00 87.69 183 TRP A C 1
ATOM 1457 O O . TRP A 1 183 ? -20.670 -2.761 23.631 1.00 87.69 183 TRP A O 1
ATOM 1467 N N . ASP A 1 184 ? -21.395 -4.882 23.436 1.00 87.19 184 ASP A N 1
ATOM 1468 C CA . ASP A 1 184 ? -21.846 -4.999 24.827 1.00 87.19 184 ASP A CA 1
ATOM 1469 C C . ASP A 1 184 ? -20.678 -4.805 25.812 1.00 87.19 184 ASP A C 1
ATOM 1471 O O . ASP A 1 184 ? -20.765 -4.007 26.740 1.00 87.19 184 ASP A O 1
ATOM 1475 N N . GLN A 1 185 ? -19.513 -5.411 25.542 1.00 87.75 185 GLN A N 1
ATOM 1476 C CA . GLN A 1 185 ? -18.324 -5.231 26.392 1.00 87.75 185 GLN A CA 1
ATOM 1477 C C . GLN A 1 185 ? -17.776 -3.799 26.341 1.00 87.75 185 GLN A C 1
ATOM 1479 O O . GLN A 1 185 ? -17.160 -3.331 27.299 1.00 87.75 185 GLN A O 1
ATOM 1484 N N . LEU A 1 186 ? -17.959 -3.096 25.217 1.00 86.69 186 LEU A N 1
ATOM 1485 C CA . LEU A 1 186 ? -17.618 -1.678 25.122 1.00 86.69 186 LEU A CA 1
ATOM 1486 C C . LEU A 1 186 ? -18.537 -0.838 26.003 1.00 86.69 186 LEU A C 1
ATOM 1488 O O . LEU A 1 186 ? -18.043 0.049 26.699 1.00 86.69 186 LEU A O 1
ATOM 1492 N N . GLU A 1 187 ? -19.840 -1.109 25.971 1.00 88.69 187 GLU A N 1
ATOM 1493 C CA . GLU A 1 187 ? -20.824 -0.422 26.803 1.00 88.69 187 GLU A CA 1
ATOM 1494 C C . GLU A 1 187 ? -20.496 -0.609 28.288 1.00 88.69 187 GLU A C 1
ATOM 1496 O O . GLU A 1 187 ? -20.297 0.388 28.987 1.00 88.69 187 GLU A O 1
ATOM 1501 N N . ASP A 1 188 ? -20.285 -1.852 28.728 1.00 86.56 188 ASP A N 1
ATOM 1502 C CA . ASP A 1 188 ? -19.903 -2.181 30.107 1.00 86.56 188 ASP A CA 1
ATOM 1503 C C . ASP A 1 188 ? -18.619 -1.459 30.537 1.00 86.56 188 ASP A C 1
ATOM 1505 O O . ASP A 1 188 ? -18.572 -0.802 31.581 1.00 86.56 188 ASP A O 1
ATOM 1509 N N . TRP A 1 189 ? -17.578 -1.497 29.700 1.00 86.25 189 TRP A N 1
ATOM 1510 C CA . TRP A 1 189 ? -16.311 -0.831 30.000 1.00 86.25 189 TRP A CA 1
ATOM 1511 C C . TRP A 1 189 ? -16.465 0.689 30.148 1.00 86.25 189 TRP A C 1
ATOM 1513 O O . TRP A 1 189 ? -15.846 1.299 31.027 1.00 86.25 189 TRP A O 1
ATOM 1523 N N . PHE A 1 190 ? -17.283 1.328 29.305 1.00 84.69 190 PHE A N 1
ATOM 1524 C CA . PHE A 1 190 ? -17.545 2.762 29.424 1.00 84.69 190 PHE A CA 1
ATOM 1525 C C . PHE A 1 190 ? -18.359 3.092 30.676 1.00 84.69 190 PHE A C 1
ATOM 1527 O O . PHE A 1 190 ? -18.047 4.093 31.326 1.00 84.69 190 PHE A O 1
ATOM 1534 N N . GLN A 1 191 ? -19.343 2.266 31.042 1.00 85.56 191 GLN A N 1
ATOM 1535 C CA . GLN A 1 191 ? -20.099 2.438 32.285 1.00 85.56 191 GLN A CA 1
ATOM 1536 C C . GLN A 1 191 ? -19.177 2.358 33.506 1.00 85.56 191 GLN A C 1
ATOM 1538 O O . GLN A 1 191 ? -19.193 3.258 34.347 1.00 85.56 191 GLN A O 1
ATOM 1543 N N . GLU A 1 192 ? -18.305 1.351 33.572 1.00 81.81 192 GLU A N 1
ATOM 1544 C CA . GLU A 1 192 ? -17.338 1.205 34.665 1.00 81.81 192 GLU A CA 1
ATOM 1545 C C . GLU A 1 192 ? -16.355 2.375 34.725 1.00 81.81 192 GLU A C 1
ATOM 1547 O O . GLU A 1 192 ? -16.160 2.983 35.778 1.00 81.81 192 GLU A O 1
ATOM 1552 N N . LYS A 1 193 ? -15.809 2.800 33.581 1.00 78.81 193 LYS A N 1
ATOM 1553 C CA . LYS A 1 193 ? -14.920 3.967 33.523 1.00 78.81 193 LYS A CA 1
ATOM 1554 C C . LYS A 1 193 ? -15.590 5.249 34.029 1.00 78.81 193 LYS A C 1
ATOM 1556 O O . LYS A 1 193 ? -14.922 6.087 34.644 1.00 78.81 193 LYS A O 1
ATOM 1561 N N . LEU A 1 194 ? -16.879 5.439 33.748 1.00 79.31 194 LEU A N 1
ATOM 1562 C CA . LEU A 1 194 ? -17.645 6.581 34.249 1.00 79.31 194 LEU A CA 1
ATOM 1563 C C . LEU A 1 194 ? -17.829 6.505 35.765 1.00 79.31 194 LEU A C 1
ATOM 1565 O O . LEU A 1 194 ? -17.605 7.515 36.434 1.00 79.31 194 LEU A O 1
ATOM 1569 N N . LYS A 1 195 ? -18.139 5.322 36.310 1.00 77.00 195 LYS A N 1
ATOM 1570 C CA . LYS A 1 195 ? -18.198 5.098 37.763 1.00 77.00 195 LYS A CA 1
ATOM 1571 C C . LYS A 1 195 ? -16.855 5.425 38.419 1.00 77.00 195 LYS A C 1
ATOM 1573 O O . LYS A 1 195 ? -16.817 6.233 39.343 1.00 77.00 195 LYS A O 1
ATOM 1578 N N . THR A 1 196 ? -15.735 4.912 37.900 1.00 66.25 196 THR A N 1
ATOM 1579 C CA . THR A 1 196 ? -14.396 5.197 38.454 1.00 66.25 196 THR A CA 1
ATOM 1580 C C . THR A 1 196 ? -14.075 6.695 38.443 1.00 66.25 196 THR A C 1
ATOM 1582 O O . THR A 1 196 ? -13.570 7.229 39.427 1.00 66.25 196 THR A O 1
ATOM 1585 N N . LYS A 1 197 ? -14.413 7.415 37.362 1.00 60.69 197 LYS A N 1
ATOM 1586 C CA . LYS A 1 197 ? -14.230 8.877 37.294 1.00 60.69 197 LYS A CA 1
ATOM 1587 C C . LYS A 1 197 ? -15.120 9.648 38.275 1.00 60.69 197 LYS A C 1
ATOM 1589 O O . LYS A 1 197 ? -14.697 10.692 38.765 1.00 60.69 197 LYS A O 1
ATOM 1594 N N . GLN A 1 198 ? -16.330 9.165 38.553 1.00 54.91 198 GLN A N 1
ATOM 1595 C CA . GLN A 1 198 ? -17.225 9.764 39.548 1.00 54.91 198 GLN A CA 1
ATOM 1596 C C . GLN A 1 198 ? -16.700 9.570 40.977 1.00 54.91 198 GLN A C 1
ATOM 1598 O O . GLN A 1 198 ? -16.744 10.514 41.763 1.00 54.91 198 GLN A O 1
ATOM 1603 N N . PHE A 1 199 ? -16.135 8.400 41.292 1.00 51.69 199 PHE A N 1
ATOM 1604 C CA . PHE A 1 199 ? -15.530 8.128 42.602 1.00 51.69 199 PHE A CA 1
ATOM 1605 C C . PHE A 1 199 ? -14.295 8.996 42.886 1.00 51.69 199 PHE A C 1
ATOM 1607 O O . PHE A 1 199 ? -14.130 9.463 44.008 1.00 51.69 199 PHE A O 1
ATOM 1614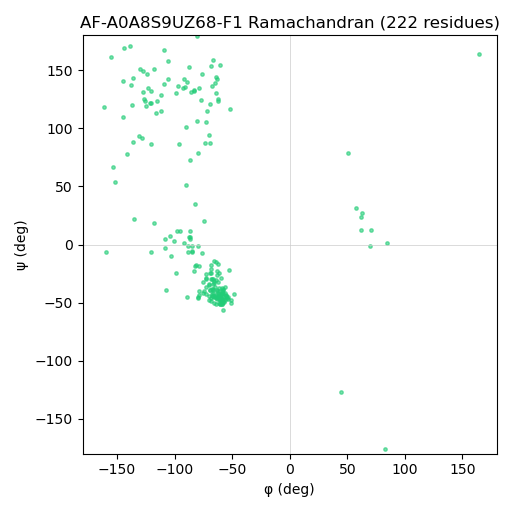 N N . VAL A 1 200 ? -13.475 9.294 41.872 1.00 53.31 200 VAL A N 1
ATOM 1615 C CA . VAL A 1 200 ? -12.293 10.169 42.022 1.00 53.31 200 VAL A CA 1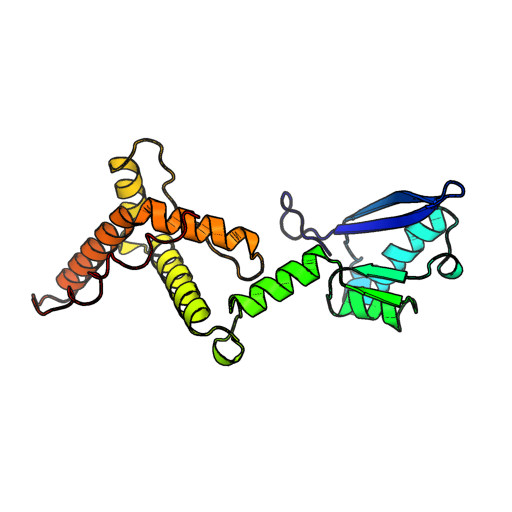
ATOM 1616 C C . VAL A 1 200 ? -12.669 11.640 42.296 1.00 53.31 200 VAL A C 1
ATOM 1618 O O . VAL A 1 200 ? -11.895 12.353 42.925 1.00 53.31 200 VAL A O 1
ATOM 1621 N N . ASN A 1 201 ? -13.864 12.095 41.893 1.00 49.34 201 ASN A N 1
ATOM 1622 C CA . ASN A 1 201 ? -14.320 13.487 42.056 1.00 49.34 201 ASN A CA 1
ATOM 1623 C C . ASN A 1 201 ? -15.352 13.705 43.185 1.00 49.34 201 ASN A C 1
ATOM 1625 O O . ASN A 1 201 ? -15.891 14.805 43.315 1.00 49.34 201 ASN A O 1
ATOM 1629 N N . GLY A 1 202 ? -15.642 12.690 44.006 1.00 45.00 202 GLY A N 1
ATOM 1630 C CA . GLY A 1 202 ? -16.303 12.852 45.310 1.00 45.00 202 GLY A CA 1
ATOM 1631 C C . GLY A 1 202 ? -17.728 13.436 45.340 1.00 45.00 202 GLY A C 1
ATOM 1632 O O . GLY A 1 202 ? -18.197 13.787 46.420 1.00 45.00 202 GLY A O 1
ATOM 1633 N N . LYS A 1 203 ? -18.449 13.556 44.213 1.00 40.38 203 LYS A N 1
ATOM 1634 C CA . LYS A 1 203 ? -19.862 13.992 44.201 1.00 40.38 203 LYS A CA 1
ATOM 1635 C C . LYS A 1 203 ? -20.714 13.159 43.246 1.00 40.38 203 LYS A C 1
ATOM 1637 O O . LYS A 1 203 ? -20.492 13.141 42.036 1.00 40.38 203 LYS A O 1
ATOM 1642 N N . LEU A 1 204 ? -21.733 12.509 43.808 1.00 37.06 204 LEU A N 1
ATOM 1643 C CA . LEU A 1 204 ? -22.739 11.724 43.098 1.00 37.06 204 LEU A CA 1
ATOM 1644 C C . LEU A 1 204 ? -23.706 12.673 42.362 1.00 37.06 204 LEU A C 1
ATOM 1646 O O . LEU A 1 204 ? -24.729 13.077 42.907 1.00 37.06 204 LEU A O 1
ATOM 1650 N N . HIS A 1 205 ? -23.388 13.073 41.128 1.00 36.81 205 HIS A N 1
ATOM 1651 C CA . HIS A 1 205 ? -24.336 13.801 40.277 1.00 36.81 205 HIS A CA 1
ATOM 1652 C C . HIS A 1 205 ? -25.047 12.829 39.329 1.00 36.81 205 HIS A C 1
ATOM 1654 O O . HIS A 1 205 ? -24.653 12.610 38.185 1.00 36.81 205 HIS A O 1
ATOM 1660 N N . GLN A 1 206 ? -26.135 12.244 39.826 1.00 43.75 206 GLN A N 1
ATOM 1661 C CA . GLN A 1 206 ? -27.132 11.537 39.026 1.00 43.75 206 GLN A CA 1
ATOM 1662 C C . GLN A 1 206 ? -27.890 12.561 38.161 1.00 43.75 206 GLN A C 1
ATOM 1664 O O . GLN A 1 206 ? -28.917 13.080 38.581 1.00 43.75 206 GLN A O 1
ATOM 1669 N N . ARG A 1 207 ? -27.407 12.903 36.959 1.00 37.66 207 ARG A N 1
ATOM 1670 C CA . ARG A 1 207 ? -28.253 13.554 35.937 1.00 37.66 207 ARG A CA 1
ATOM 1671 C C . ARG A 1 207 ? -27.893 13.114 34.513 1.00 37.66 207 ARG A C 1
ATOM 1673 O O . ARG A 1 207 ? -26.861 13.486 33.970 1.00 37.66 207 ARG A O 1
ATOM 1680 N N . ALA A 1 208 ? -28.819 12.339 33.945 1.00 41.28 208 ALA A N 1
ATOM 1681 C CA . ALA A 1 208 ? -29.248 12.337 32.546 1.00 41.28 208 ALA A CA 1
ATOM 1682 C C . ALA A 1 208 ? -28.170 12.264 31.445 1.00 41.28 208 ALA A C 1
ATOM 1684 O O . ALA A 1 208 ? -27.924 13.250 30.762 1.00 41.28 208 ALA A O 1
ATOM 1685 N N . TYR A 1 209 ? -27.622 11.073 31.174 1.00 42.59 209 TYR A N 1
ATOM 1686 C CA . TYR A 1 209 ? -26.884 10.812 29.919 1.00 42.59 209 TYR A CA 1
ATOM 1687 C C . TYR A 1 209 ? -27.235 9.471 29.244 1.00 42.59 209 TYR A C 1
ATOM 1689 O O . TYR A 1 209 ? -26.489 8.971 28.408 1.00 42.59 209 TYR A O 1
ATOM 1697 N N . LEU A 1 210 ? -28.412 8.910 29.544 1.00 38.81 210 LEU A N 1
ATOM 1698 C CA . LEU A 1 210 ? -28.940 7.698 28.892 1.00 38.81 210 LEU A CA 1
ATOM 1699 C C . LEU A 1 210 ? -29.762 7.975 27.613 1.00 38.81 210 LEU A C 1
ATOM 1701 O O . LEU A 1 210 ? -30.188 7.032 26.949 1.00 38.81 210 LEU A O 1
ATOM 1705 N N . SER A 1 211 ? -29.963 9.240 27.214 1.00 37.22 211 SER A N 1
ATOM 1706 C CA . SER A 1 211 ? -30.780 9.569 26.029 1.00 37.22 211 SER A CA 1
ATOM 1707 C C . SER A 1 211 ? -30.017 9.609 24.696 1.00 37.22 211 SER A C 1
ATOM 1709 O O . SER A 1 211 ? -30.648 9.728 23.650 1.00 37.22 211 SER A O 1
ATOM 1711 N N . GLN A 1 212 ? -28.681 9.480 24.690 1.00 39.22 212 GLN A N 1
ATOM 1712 C CA . GLN A 1 212 ? -27.887 9.521 23.446 1.00 39.22 212 GLN A CA 1
ATOM 1713 C C . GLN A 1 212 ? -27.407 8.151 22.933 1.00 39.22 212 GLN A C 1
ATOM 1715 O O . GLN A 1 212 ? -26.947 8.074 21.796 1.00 39.22 212 GLN A O 1
ATOM 1720 N N . MET A 1 213 ? -27.542 7.064 23.706 1.00 39.91 213 MET A N 1
ATOM 1721 C CA . MET A 1 213 ? -27.115 5.714 23.281 1.00 39.91 213 MET A CA 1
ATOM 1722 C C . MET A 1 213 ? -28.269 4.744 22.976 1.00 39.91 213 MET A C 1
ATOM 1724 O O . MET A 1 213 ? -28.035 3.650 22.475 1.00 39.91 213 MET A O 1
ATOM 1728 N N . THR A 1 214 ? -29.527 5.142 23.173 1.00 39.97 214 THR A N 1
ATOM 1729 C CA . THR A 1 214 ? -30.702 4.266 22.995 1.00 39.97 214 THR A CA 1
ATOM 1730 C C . THR A 1 214 ? -31.267 4.190 21.570 1.00 39.97 214 THR A C 1
ATOM 1732 O O . THR A 1 214 ? -32.319 3.587 21.363 1.00 39.97 214 THR A O 1
ATOM 1735 N N . ARG A 1 215 ? -30.580 4.687 20.529 1.00 42.03 215 ARG A N 1
ATOM 1736 C CA . ARG A 1 215 ? -30.972 4.380 19.135 1.00 42.03 215 ARG A CA 1
ATOM 1737 C C . ARG A 1 215 ? -30.338 3.076 18.652 1.00 42.03 215 ARG A C 1
ATOM 1739 O O . ARG A 1 215 ? -29.489 3.058 17.771 1.00 42.03 215 ARG A O 1
ATOM 1746 N N . LYS A 1 216 ? -30.854 1.963 19.179 1.00 41.34 216 LYS A N 1
ATOM 1747 C CA . LYS A 1 216 ? -30.612 0.585 18.708 1.00 41.34 216 LYS A CA 1
ATOM 1748 C C . LYS A 1 216 ? -31.356 0.250 17.394 1.00 41.34 216 LYS A C 1
ATOM 1750 O O . LYS A 1 216 ? -31.582 -0.911 17.086 1.00 41.34 216 LYS A O 1
ATOM 1755 N N . ARG A 1 217 ? -31.779 1.249 16.609 1.00 40.59 217 ARG A N 1
ATOM 1756 C CA . ARG A 1 217 ? -32.521 1.061 15.349 1.00 40.59 217 ARG A CA 1
ATOM 1757 C C . ARG A 1 217 ? -31.974 1.989 14.275 1.00 40.59 217 ARG A C 1
ATOM 1759 O O . ARG A 1 217 ? -32.461 3.101 14.158 1.00 40.59 217 ARG A O 1
ATOM 1766 N N . PHE A 1 218 ? -30.963 1.541 13.538 1.00 38.03 218 PHE A N 1
ATOM 1767 C CA . PHE A 1 218 ? -30.685 2.041 12.180 1.00 38.03 218 PHE A CA 1
ATOM 1768 C C . PHE A 1 218 ? -29.825 1.088 11.326 1.00 38.03 218 PHE A C 1
ATOM 1770 O O . PHE A 1 218 ? -29.682 1.337 10.138 1.00 38.03 218 PHE A O 1
ATOM 1777 N N . PHE A 1 219 ? -29.300 -0.020 11.872 1.00 38.75 219 PHE A N 1
ATOM 1778 C CA . PHE A 1 219 ? -28.393 -0.916 11.132 1.00 38.75 219 PHE A CA 1
ATOM 1779 C C . PHE A 1 219 ? -28.968 -2.287 10.727 1.00 38.75 219 PHE A C 1
ATOM 1781 O O . PHE A 1 219 ? -28.253 -3.066 10.110 1.00 38.75 219 PHE A O 1
ATOM 1788 N N . ASN A 1 220 ? -30.255 -2.567 10.965 1.00 32.19 220 ASN A N 1
ATOM 1789 C CA . ASN A 1 220 ? -30.909 -3.793 10.468 1.00 32.19 220 ASN A CA 1
ATOM 1790 C C . ASN A 1 220 ? -31.531 -3.595 9.076 1.00 32.19 220 ASN A C 1
ATOM 1792 O O . ASN A 1 220 ? -32.716 -3.852 8.887 1.00 32.19 220 ASN A O 1
ATOM 1796 N N . CYS A 1 221 ? -30.765 -3.081 8.114 1.00 33.25 221 CYS A N 1
ATOM 1797 C CA . CYS A 1 221 ? -31.202 -3.055 6.718 1.00 33.25 221 CYS A CA 1
ATOM 1798 C C . CYS A 1 221 ? -29.991 -3.055 5.774 1.00 33.25 221 CYS A C 1
ATOM 1800 O O . CYS A 1 221 ? -29.701 -2.054 5.132 1.00 33.25 221 CYS A O 1
ATOM 1802 N N . MET A 1 222 ? -29.234 -4.153 5.759 1.00 32.09 222 MET A N 1
ATOM 1803 C CA . MET A 1 222 ? -28.314 -4.514 4.669 1.00 32.09 222 MET A CA 1
ATOM 1804 C C . MET A 1 222 ? -28.180 -6.044 4.609 1.00 32.09 222 MET A C 1
ATOM 1806 O O . MET A 1 222 ? -27.081 -6.582 4.663 1.00 32.09 222 MET A O 1
ATOM 1810 N N . ASP A 1 223 ? -29.323 -6.724 4.515 1.00 37.97 223 ASP A N 1
ATOM 1811 C CA . ASP A 1 223 ? -29.419 -8.070 3.947 1.00 37.97 223 ASP A CA 1
ATOM 1812 C C . ASP A 1 223 ? -30.379 -7.979 2.752 1.00 37.97 223 ASP A C 1
ATOM 1814 O O . ASP A 1 223 ? -31.591 -8.116 2.909 1.00 37.97 223 ASP A O 1
ATOM 1818 N N . CYS A 1 224 ? -29.823 -7.635 1.587 1.00 35.28 224 CYS A N 1
ATOM 1819 C CA . CYS A 1 224 ? -30.347 -7.848 0.233 1.00 35.28 224 CYS A CA 1
ATOM 1820 C C . CYS A 1 224 ? -29.141 -7.911 -0.708 1.00 35.28 224 CYS A C 1
ATOM 1822 O O . CYS A 1 224 ? -28.361 -6.929 -0.713 1.00 35.28 224 CYS A O 1
#

Nearest PDB structures (foldseek):
  8a5p-assembly1_X  TM=4.005E-01  e=3.775E+00  Thermochaetoides thermophila
  7qoo-assembly1_P  TM=3.758E-01  e=7.762E+00  Homo sapiens
  6uhw-assembly1_B  TM=3.533E-01  e=5.097E+00  Burkholderia pseudomallei 1710b
  7mq9-assembly1_SB  TM=2.449E-01  e=8.242E+00  Homo sapiens

pLDDT: mean 78.64, std 17.7, range [32.09, 96.94]

Radius of gyration: 25.18 Å; Cα contacts (8 Å, |Δi|>4): 216; chains: 1; bounding box: 59×38×77 Å

Sequence (224 aa):
MLTSKTQKSTKYLGLRLYFTDCEWKLQSILLGTRHYEPMYGERSGGSRGPLKRWILEPLKNFGVTLKDVYASATHAGPDIKWMMMTGLHLKWEWCMPHLTNAATKMAFGIVPQRCNSKNPEVTDLLSRITRTTYAIRSNAITGSLFADLCEMANTGASKQLLEHKDHRFMGLEKAIKRLLSKWDQLEDWFQEKLKTKQFVNGKLHQRAYLSQMTRKRFFNCMDC

Foldseek 3Di:
DDADPVDPPWDKDWDKDWDADPVRDIDMDTLDIDTPDDDPVVPVVPDQVSVLCVHQVSCVVVVHDLVNAAADEDDVDPSVQCCRCPVSVHHYDYHPVNVVLVVVLQVQQLDPDLVSHPHNVSVVVVVVLQVLQCCVVVDPPCPQQQLVLQCVVPNPGDSHQDHDDSSDPVVVVVNVVRCVVSVVSSVVSVVVVVVVVCVVVPDDDPDDDPPPPPCPPDPPPPDD

Secondary structure (DSSP, 8-state):
-EEPSSSTT-EEEEEEEEEE-TTS-EEEEEEEEEE----GGGSTT-SHHHHHHHHHHHHHHTT--GGG--EEEE---HHHHHIIIIIS--EEEE-HHHHHHHHHHHHTT--SSGGG-S-HHHHHHHHHHHHHHHHHHT-STTTTHHHHHHHHHSTT----PPPP-TT-HHHHHHHHHHHHHTHHHHHHHHHHHHHHHHHHTT-------SSSS----SS-----